Protein AF-A0A5E4Q3N4-F1 (afdb_monomer)

Solvent-accessible surface area (backbone atoms only — not comparable to full-atom values): 15288 Å² total; per-residue (Å²): 138,83,89,82,88,79,88,84,88,83,88,83,86,86,81,82,81,76,98,83,67,79,84,81,7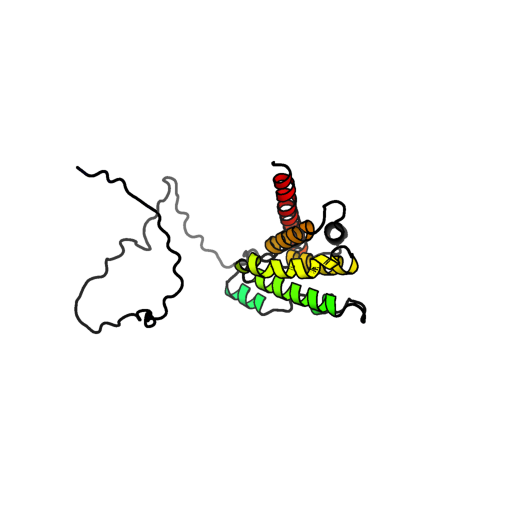5,79,83,71,86,79,84,77,78,84,86,79,94,70,81,71,84,76,74,88,73,56,97,81,56,86,66,90,68,60,99,81,68,73,86,75,75,84,78,80,76,73,94,67,90,76,99,75,75,79,82,77,82,42,73,66,54,55,56,49,54,70,67,50,73,71,81,54,68,59,68,60,70,61,66,73,56,73,94,80,85,43,69,65,59,50,51,53,50,53,51,48,51,53,52,52,52,49,30,39,78,39,59,87,45,41,87,71,57,50,55,64,53,47,61,69,44,56,85,46,33,73,39,62,85,55,22,41,61,54,41,50,53,45,51,54,47,16,24,75,30,76,70,26,19,63,59,35,25,50,47,53,40,54,60,45,64,72,41,57,89,91,69,29,38,42,50,53,43,42,51,52,53,50,52,53,51,49,48,32,48,76,71,57,72,51,77,54,65,65,49,56,50,20,42,56,53,34,52,53,40,34,50,53,51,52,51,59,49,64,56,61,74,71,71,122

Secondary structure (DSSP, 8-state):
------------------TTPPP----------S------------TT------TT---PPP----S-----------HHHHHHHHH-TTSS-HHHHHHTS-TTS-HHHHHHHHHHHHHHHHHHH-GGGHHHHHHHHHHHHHTTTTSHHHHHHHHHHHHHHHHH-TTTHHHHHHHHHHHHTTS-TTT-HHHHHHHHHHHHHHHHHHTT----HHHHHHHHHHHHHHHHHHHHHHHHHT--

pLDDT: mean 72.37, std 21.73, range [33.91, 97.31]

Radius of gyration: 28.56 Å; Cα contacts (8 Å, |Δi|>4): 126; chains: 1; bounding box: 73×66×82 Å

InterPro domains:
  IPR016024 Armadillo-type fold [SSF48371] (125-229)
  IPR051367 mRNA Translation Regulation/Replication-dependent Histone mRNA Translation [PTHR23254] (35-232)

Nearest PDB structures (foldseek):
  7mp5-assembly1_B  TM=4.070E-01  e=5.613E+00  Homo sapiens

Foldseek 3Di:
DDDDDDDDDDDDDDDDDDPPDDDPDDDDDDPDDDDDDDDDPDPPDDPPPPPDDPPPDDDDDDPPDDPDDDPDDDDPDDPVNVVVVLVPPVVDPLVVLLPPPPDDDPPPLSVLLVLVLVLLSVCLVVVVCLVVSLVVSLVSCLVPQLPLVSLQSVLVSLLVCQLQRVSSLLVSLLSLLSNCVSDDVVRGSNVVSNVVVLVVLVCCVVVVVDPDPSSVVSSVVSVVSNCVSNVVVVVVVPPD

Sequence (240 aa):
MNNGDIGGSRGRGRGWQQPENPPKELRRPKITTEESKVEAPKSNLSADAKEWYPANYVPQSPVIYSQDNSQYRLPRFSVQDRLRQAQDQNAYNLGELSNSLDEQENVDLREQIAYLITVMCEITFDPGKFDILCGSIIDLFASNLHDANYSRPLVEAIVNQSIGEANFRYNGARLCSMYDSVATPEESTFRTCLLERCSAEENKIISGVETSEENMRGFAMFLAEIYTQLEDRWTAENSW

Structure (mmCIF, N/CA/C/O backbone):
data_AF-A0A5E4Q3N4-F1
#
_entry.id   AF-A0A5E4Q3N4-F1
#
loop_
_atom_site.group_PDB
_atom_site.id
_atom_site.type_symbol
_atom_site.label_atom_id
_atom_site.label_alt_id
_atom_site.label_comp_id
_atom_site.label_asym_id
_atom_site.label_entity_id
_atom_site.label_seq_id
_atom_site.pdbx_PDB_ins_code
_atom_site.Cartn_x
_atom_site.Cartn_y
_atom_site.Cartn_z
_atom_site.occupancy
_atom_site.B_iso_or_equiv
_atom_site.auth_seq_id
_atom_site.auth_comp_id
_atom_site.auth_asym_id
_atom_site.auth_atom_id
_atom_site.pdbx_PDB_model_num
ATOM 1 N N . MET A 1 1 ? -12.113 -44.001 -58.976 1.00 35.78 1 MET A N 1
ATOM 2 C CA . MET A 1 1 ? -12.006 -44.739 -57.697 1.00 35.78 1 MET A CA 1
ATOM 3 C C . MET A 1 1 ? -11.784 -43.682 -56.630 1.00 35.78 1 MET A C 1
ATOM 5 O O . MET A 1 1 ? -10.764 -43.021 -56.683 1.00 35.78 1 MET A O 1
ATOM 9 N N . ASN A 1 2 ? -12.874 -43.170 -56.073 1.00 33.91 2 ASN A N 1
ATOM 10 C CA . ASN A 1 2 ? -13.535 -43.583 -54.828 1.00 33.91 2 ASN A CA 1
ATOM 11 C C . ASN A 1 2 ? -12.936 -42.883 -53.596 1.00 33.91 2 ASN A C 1
ATOM 13 O O . ASN A 1 2 ? -11.725 -42.839 -53.422 1.00 33.91 2 ASN A O 1
ATOM 17 N N . ASN A 1 3 ? -13.865 -42.329 -52.823 1.00 38.75 3 ASN A N 1
ATOM 18 C CA . ASN A 1 3 ? -13.758 -41.442 -51.675 1.00 38.75 3 ASN A CA 1
ATOM 19 C C . ASN A 1 3 ? -12.968 -41.998 -50.486 1.00 38.75 3 ASN A C 1
ATOM 21 O O . ASN A 1 3 ? -12.888 -43.207 -50.277 1.00 38.75 3 ASN A O 1
ATOM 25 N N . GLY A 1 4 ? -12.541 -41.063 -49.637 1.00 36.78 4 GLY A N 1
ATOM 26 C CA . GLY A 1 4 ? -12.175 -41.287 -48.243 1.00 36.78 4 GLY A CA 1
ATOM 27 C C . GLY A 1 4 ? -12.195 -39.969 -47.467 1.00 36.78 4 GLY A C 1
ATOM 28 O O . GLY A 1 4 ? -11.146 -39.383 -47.229 1.00 36.78 4 GLY A O 1
ATOM 29 N N . ASP A 1 5 ? -13.399 -39.496 -47.135 1.00 43.78 5 ASP A N 1
ATOM 30 C CA . ASP A 1 5 ? -13.671 -38.480 -46.109 1.00 43.78 5 ASP A CA 1
ATOM 31 C C . ASP A 1 5 ? -13.074 -38.886 -44.753 1.00 43.78 5 ASP A C 1
ATOM 33 O O . ASP A 1 5 ? -13.156 -40.058 -44.397 1.00 43.78 5 ASP A O 1
ATOM 37 N N . ILE A 1 6 ? -12.591 -37.910 -43.972 1.00 44.31 6 ILE A N 1
ATOM 38 C CA . ILE A 1 6 ? -12.816 -37.786 -42.517 1.00 44.31 6 ILE A CA 1
ATOM 39 C C . ILE A 1 6 ? -12.586 -36.311 -42.124 1.00 44.31 6 ILE A C 1
ATOM 41 O O . ILE A 1 6 ? -11.515 -35.747 -42.350 1.00 44.31 6 ILE A O 1
ATOM 45 N N . GLY A 1 7 ? -13.633 -35.696 -41.554 1.00 36.59 7 GLY A N 1
ATOM 46 C CA . GLY A 1 7 ? -13.638 -34.365 -40.927 1.00 36.59 7 GLY A CA 1
ATOM 47 C C . GLY A 1 7 ? -12.649 -34.261 -39.756 1.00 36.59 7 GLY A C 1
ATOM 48 O O . GLY A 1 7 ? -12.116 -35.253 -39.284 1.00 36.59 7 GLY A O 1
ATOM 49 N N . GLY A 1 8 ? -12.332 -33.106 -39.186 1.00 35.88 8 GLY A N 1
ATOM 50 C CA . GLY A 1 8 ? -13.022 -31.827 -39.100 1.00 35.88 8 GLY A CA 1
ATOM 51 C C . GLY A 1 8 ? -12.476 -31.095 -37.860 1.00 35.88 8 GLY A C 1
ATOM 52 O O . GLY A 1 8 ? -11.889 -31.719 -36.978 1.00 35.88 8 GLY A O 1
ATOM 53 N N . SER A 1 9 ? -12.719 -29.783 -37.790 1.00 39.06 9 SER A N 1
ATOM 54 C CA . SER A 1 9 ? -12.552 -28.900 -36.614 1.00 39.06 9 SER A CA 1
ATOM 55 C C . SER A 1 9 ? -11.206 -28.176 -36.448 1.00 39.06 9 SER A C 1
ATOM 57 O O . SER A 1 9 ? -10.413 -28.455 -35.554 1.00 39.06 9 SER A O 1
ATOM 59 N N . ARG A 1 10 ? -11.009 -27.108 -37.233 1.00 40.31 10 ARG A N 1
ATOM 60 C CA . ARG A 1 10 ? -10.203 -25.942 -36.820 1.00 40.31 10 ARG A CA 1
ATOM 61 C C . ARG A 1 10 ? -11.092 -24.700 -36.810 1.00 40.31 10 ARG A C 1
ATOM 63 O O . ARG A 1 10 ? -11.174 -23.974 -37.795 1.00 40.31 10 ARG A O 1
ATOM 70 N N . GLY A 1 11 ? -11.767 -24.466 -35.687 1.00 39.97 11 GLY A N 1
ATOM 71 C CA . GLY A 1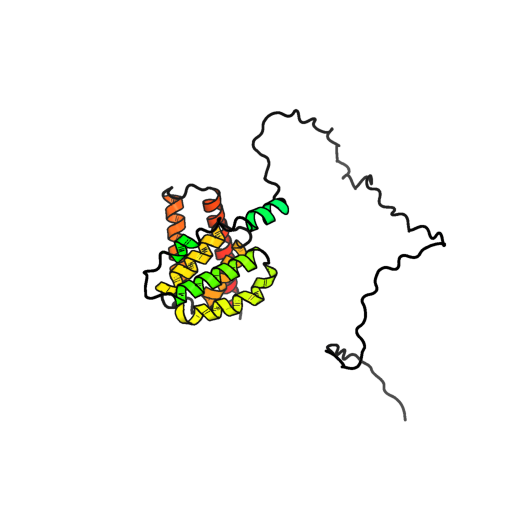 11 ? -12.467 -23.211 -35.422 1.00 39.97 11 GLY A CA 1
ATOM 72 C C . GLY A 1 11 ? -11.465 -22.096 -35.126 1.00 39.97 11 GLY A C 1
ATOM 73 O O . GLY A 1 11 ? -11.040 -21.930 -33.988 1.00 39.97 11 GLY A O 1
ATOM 74 N N . ARG A 1 12 ? -11.072 -21.333 -36.151 1.00 43.19 12 ARG A N 1
ATOM 75 C CA . ARG A 1 12 ? -10.455 -20.010 -35.985 1.00 43.19 12 ARG A CA 1
ATOM 76 C C . ARG A 1 12 ? -11.568 -18.968 -35.999 1.00 43.19 12 ARG A C 1
ATOM 78 O O . ARG A 1 12 ? -12.225 -18.790 -37.016 1.00 43.19 12 ARG A O 1
ATOM 85 N N . GLY A 1 13 ? -11.753 -18.278 -34.879 1.00 39.91 13 GLY A N 1
ATOM 86 C CA . GLY A 1 13 ? -12.744 -17.215 -34.732 1.00 39.91 13 GLY A CA 1
ATOM 87 C C . GLY A 1 13 ? -12.210 -16.037 -33.924 1.00 39.91 13 GLY A C 1
ATOM 88 O O . GLY A 1 13 ? -12.726 -15.741 -32.856 1.00 39.91 13 GLY A O 1
ATOM 89 N N . ARG A 1 14 ? -11.172 -15.359 -34.426 1.00 45.28 14 ARG A N 1
ATOM 90 C CA . ARG A 1 14 ? -10.907 -13.945 -34.115 1.00 45.28 14 ARG A CA 1
ATOM 91 C C . ARG A 1 14 ? -10.777 -13.208 -35.443 1.00 45.28 14 ARG A C 1
ATOM 93 O O . ARG A 1 14 ? -9.736 -13.271 -36.084 1.00 45.28 14 ARG A O 1
ATOM 100 N N . GLY A 1 15 ? -11.864 -12.572 -35.866 1.00 41.81 15 GLY A N 1
ATOM 101 C CA . GLY A 1 15 ? -11.889 -11.629 -36.976 1.00 41.81 15 GLY A CA 1
ATOM 102 C C . GLY A 1 15 ? -12.245 -10.258 -36.425 1.00 41.81 15 GLY A C 1
ATOM 103 O O . GLY A 1 15 ? -13.405 -10.002 -36.116 1.00 41.81 15 GLY A O 1
ATOM 104 N N . TRP A 1 16 ? -11.234 -9.409 -36.263 1.00 39.84 16 TRP A N 1
ATOM 105 C CA . TRP A 1 16 ? -11.420 -7.972 -36.141 1.00 39.84 16 TRP A CA 1
ATOM 106 C C . TRP A 1 16 ? -11.739 -7.413 -37.535 1.00 39.84 16 TRP A C 1
ATOM 108 O O . TRP A 1 16 ? -11.030 -7.706 -38.489 1.00 39.84 16 TRP A O 1
ATOM 118 N N . GLN A 1 17 ? -12.838 -6.659 -37.607 1.00 45.03 17 GLN A N 1
ATOM 119 C CA . GLN A 1 17 ? -13.152 -5.579 -38.553 1.00 45.03 17 GLN A CA 1
ATOM 120 C C . GLN A 1 17 ? -12.887 -5.821 -40.059 1.00 45.03 17 GLN A C 1
ATOM 122 O O . GLN A 1 17 ? -11.776 -5.667 -40.554 1.00 45.03 17 GLN A O 1
ATOM 127 N N . GLN A 1 18 ? -13.964 -6.081 -40.814 1.00 43.84 18 GLN A N 1
ATOM 128 C CA . GLN A 1 18 ? -14.028 -5.780 -42.253 1.00 43.84 18 GLN A CA 1
ATOM 129 C C . GLN A 1 18 ? -14.631 -4.373 -42.465 1.00 43.84 18 GLN A C 1
ATOM 131 O O . GLN A 1 18 ? -15.569 -4.035 -41.738 1.00 43.84 18 GLN A O 1
ATOM 136 N N . PRO A 1 19 ? -14.169 -3.570 -43.449 1.00 47.88 19 PRO A N 1
ATOM 137 C CA . PRO A 1 19 ? -14.510 -2.145 -43.559 1.00 47.88 19 PRO A CA 1
ATOM 138 C C . PRO A 1 19 ? -15.847 -1.834 -44.255 1.00 47.88 19 PRO A C 1
ATOM 140 O O . PRO A 1 19 ? -16.162 -0.664 -44.433 1.00 47.88 19 PRO A O 1
ATOM 143 N N . GLU A 1 20 ? -16.641 -2.833 -44.655 1.00 45.94 20 GLU A N 1
ATOM 144 C CA . GLU A 1 20 ? -17.832 -2.615 -45.504 1.00 45.94 20 GLU A CA 1
ATOM 145 C C . GLU A 1 20 ? -19.172 -3.055 -44.891 1.00 45.94 20 GLU A C 1
ATOM 147 O O . GLU A 1 20 ? -20.150 -3.262 -45.605 1.00 45.94 20 GLU A O 1
ATOM 152 N N . ASN A 1 21 ? -19.274 -3.164 -43.564 1.00 49.34 21 ASN A N 1
ATOM 153 C CA . ASN A 1 21 ? -20.578 -3.348 -42.918 1.00 49.34 21 ASN A CA 1
ATOM 154 C C . ASN A 1 21 ? -21.072 -2.027 -42.312 1.00 49.34 21 ASN A C 1
ATOM 156 O O . ASN A 1 21 ? -20.370 -1.469 -41.464 1.00 49.34 21 ASN A O 1
ATOM 160 N N . PRO A 1 22 ? -22.274 -1.530 -42.669 1.00 58.41 22 PRO A N 1
ATOM 161 C CA . PRO A 1 22 ? -22.850 -0.389 -41.971 1.00 58.41 22 PRO A CA 1
ATOM 162 C C . PRO A 1 22 ? -23.049 -0.740 -40.485 1.00 58.41 22 PRO A C 1
ATOM 164 O O . PRO A 1 22 ? -23.288 -1.910 -40.153 1.00 58.41 22 PRO A O 1
ATOM 167 N N . PRO A 1 23 ? -22.933 0.242 -39.573 1.00 53.72 23 PRO A N 1
ATOM 168 C CA . PRO A 1 23 ? -22.990 -0.013 -38.141 1.00 53.72 23 PRO A CA 1
ATOM 169 C C . PRO A 1 23 ? -24.316 -0.690 -37.784 1.00 53.72 23 PRO A C 1
ATOM 171 O O . PRO A 1 23 ? -25.396 -0.179 -38.074 1.00 53.72 23 PRO A O 1
ATOM 174 N N . LYS A 1 24 ? -24.238 -1.870 -37.158 1.00 58.94 24 LYS A N 1
ATOM 175 C CA . LYS A 1 24 ? -25.409 -2.554 -36.603 1.00 58.94 24 LYS A CA 1
ATOM 176 C C . LYS A 1 24 ? -25.969 -1.695 -35.471 1.00 58.94 24 LYS A C 1
ATOM 178 O O . LYS A 1 24 ? -25.430 -1.701 -34.367 1.00 58.94 24 LYS A O 1
ATOM 183 N N . GLU A 1 25 ? -27.054 -0.978 -35.738 1.00 63.56 25 GLU A N 1
ATOM 184 C CA . GLU A 1 25 ? -27.822 -0.320 -34.687 1.00 63.56 25 GLU A CA 1
ATOM 185 C C . GLU A 1 25 ? -28.335 -1.366 -33.688 1.00 63.56 25 GLU A C 1
ATOM 187 O O . GLU A 1 25 ? -28.950 -2.375 -34.054 1.00 63.56 25 GLU A O 1
ATOM 192 N N . LEU A 1 26 ? -28.078 -1.124 -32.402 1.00 58.97 26 LEU A N 1
ATOM 193 C CA . LEU A 1 26 ? -28.689 -1.883 -31.319 1.00 58.97 26 LEU A CA 1
ATOM 194 C C . LEU A 1 26 ? -30.201 -1.641 -31.373 1.00 58.97 26 LEU A C 1
ATOM 196 O O . LEU A 1 26 ? -30.663 -0.501 -31.290 1.00 58.97 26 LEU A O 1
ATOM 200 N N . ARG A 1 27 ? -30.980 -2.716 -31.540 1.00 54.97 27 ARG A N 1
ATOM 201 C CA . ARG A 1 27 ? -32.444 -2.638 -31.608 1.00 54.97 27 ARG A CA 1
ATOM 202 C C . ARG A 1 27 ? -32.981 -1.954 -30.353 1.00 54.97 27 ARG A C 1
ATOM 204 O O . ARG A 1 27 ? -32.887 -2.500 -29.257 1.00 54.97 27 ARG A O 1
ATOM 211 N N . ARG A 1 28 ? -33.597 -0.786 -30.534 1.00 59.06 28 ARG A N 1
ATOM 212 C CA . ARG A 1 28 ? -34.421 -0.150 -29.503 1.00 59.06 28 ARG A CA 1
ATOM 213 C C . ARG A 1 28 ? -35.669 -1.009 -29.250 1.00 59.06 28 ARG A C 1
ATOM 215 O O . ARG A 1 28 ? -36.176 -1.619 -30.199 1.00 59.06 28 ARG A O 1
ATOM 222 N N . PRO A 1 29 ? -36.175 -1.075 -28.008 1.00 44.19 29 PRO A N 1
ATOM 223 C CA . PRO A 1 29 ? -37.407 -1.794 -27.715 1.00 44.19 29 PRO A CA 1
ATOM 224 C C . PRO A 1 29 ? -38.560 -1.197 -28.531 1.00 44.19 29 PRO A C 1
ATOM 226 O O . PRO A 1 29 ? -38.806 0.009 -28.501 1.00 44.19 29 PRO A O 1
ATOM 229 N N . LYS A 1 30 ? -39.248 -2.048 -29.298 1.00 43.66 30 LYS A N 1
ATOM 230 C CA . LYS A 1 30 ? -40.470 -1.674 -30.012 1.00 43.66 30 LYS A CA 1
ATOM 231 C C . LYS A 1 30 ? -41.588 -1.499 -28.986 1.00 43.66 30 LYS A C 1
ATOM 233 O O . LYS A 1 30 ? -42.018 -2.482 -28.392 1.00 43.66 30 LYS A O 1
ATOM 238 N N . ILE A 1 31 ? -42.080 -0.274 -28.814 1.00 49.44 31 ILE A N 1
ATOM 239 C CA . ILE A 1 31 ? -43.435 -0.056 -28.299 1.00 49.44 31 ILE A CA 1
ATOM 240 C C . ILE A 1 31 ? -44.375 -0.419 -29.448 1.00 49.44 31 ILE A C 1
ATOM 242 O O . ILE A 1 31 ? -44.485 0.309 -30.432 1.00 49.44 31 ILE A O 1
ATOM 246 N N . THR A 1 32 ? -44.973 -1.603 -29.369 1.00 35.78 32 THR A N 1
ATOM 247 C CA . THR A 1 32 ? -46.094 -1.996 -30.222 1.00 35.78 32 THR A CA 1
ATOM 248 C C . THR A 1 32 ? -47.374 -1.444 -29.616 1.00 35.78 32 THR A C 1
ATOM 250 O O . THR A 1 32 ? -47.847 -1.938 -28.595 1.00 35.78 32 THR A O 1
ATOM 253 N N . THR A 1 33 ? -47.914 -0.412 -30.253 1.00 42.78 33 THR A N 1
ATOM 254 C CA . THR A 1 33 ? -49.319 -0.017 -30.156 1.00 42.78 33 THR A CA 1
ATOM 255 C C . THR A 1 33 ? -50.162 -1.143 -30.763 1.00 42.78 33 THR A C 1
ATOM 257 O O . THR A 1 33 ? -49.912 -1.473 -31.915 1.00 42.78 33 THR A O 1
ATOM 260 N N . GLU A 1 34 ? -51.050 -1.732 -29.946 1.00 43.66 34 GLU A N 1
ATOM 261 C CA . GLU A 1 34 ? -52.271 -2.533 -30.229 1.00 43.66 34 GLU A CA 1
ATOM 262 C C . GLU A 1 34 ? -52.257 -3.512 -31.433 1.00 43.66 34 GLU A C 1
ATOM 264 O O . GLU A 1 34 ? -51.868 -3.181 -32.538 1.00 43.66 34 GLU A O 1
ATOM 269 N N . GLU A 1 35 ? -52.688 -4.771 -31.384 1.00 48.56 35 GLU A N 1
ATOM 270 C CA . GLU A 1 35 ? -53.732 -5.433 -30.611 1.00 48.56 35 GLU A CA 1
ATOM 271 C C . GLU A 1 35 ? -53.514 -6.947 -30.850 1.00 48.56 35 GLU A C 1
ATOM 273 O O . GLU A 1 35 ? -53.733 -7.458 -31.945 1.00 48.56 35 GLU A O 1
ATOM 278 N N . SER A 1 36 ? -53.006 -7.689 -29.866 1.00 42.69 36 SER A N 1
ATOM 279 C CA . SER A 1 36 ? -53.049 -9.161 -29.874 1.00 42.69 36 SER A CA 1
ATOM 280 C C . SER A 1 36 ? -52.721 -9.663 -28.476 1.00 42.69 36 SER A C 1
ATOM 282 O O . SER A 1 36 ? -51.568 -9.685 -28.047 1.00 42.69 36 SER A O 1
ATOM 284 N N . LYS A 1 37 ? -53.778 -10.009 -27.744 1.00 50.56 37 LYS A N 1
ATOM 285 C CA . LYS A 1 37 ? -53.762 -10.552 -26.387 1.00 50.56 37 LYS A CA 1
ATOM 286 C C . LYS A 1 37 ? -53.048 -11.908 -26.376 1.00 50.56 37 LYS A C 1
ATOM 288 O O . LYS A 1 37 ? -53.677 -12.943 -26.562 1.00 50.56 37 LYS A O 1
ATOM 293 N N . VAL A 1 38 ? -51.738 -11.897 -26.155 1.00 46.28 38 VAL A N 1
ATOM 294 C CA . VAL A 1 38 ? -50.969 -13.084 -25.767 1.00 46.28 38 V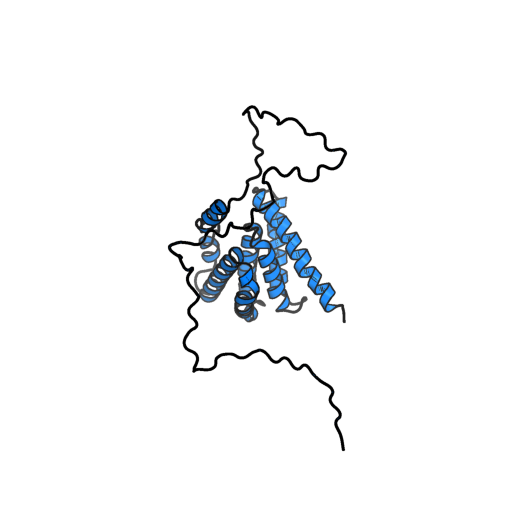AL A CA 1
ATOM 295 C C . VAL A 1 38 ? -50.620 -12.898 -24.297 1.00 46.28 38 VAL A C 1
ATOM 297 O O . VAL A 1 38 ? -49.805 -12.046 -23.948 1.00 46.28 38 VAL A O 1
ATOM 300 N N . GLU A 1 39 ? -51.320 -13.628 -23.425 1.00 54.31 39 GLU A N 1
ATOM 301 C CA . GLU A 1 39 ? -51.035 -13.649 -21.988 1.00 54.31 39 GLU A CA 1
ATOM 302 C C . GLU A 1 39 ? -49.568 -14.036 -21.771 1.00 54.31 39 GLU A C 1
ATOM 304 O O . GLU A 1 39 ? -49.113 -15.084 -22.231 1.00 54.31 39 GLU A O 1
ATOM 309 N N . ALA A 1 40 ? -48.829 -13.181 -21.062 1.00 53.53 40 ALA A N 1
ATOM 310 C CA . ALA A 1 40 ? -47.500 -13.519 -20.579 1.00 53.53 40 ALA A CA 1
ATOM 311 C C . ALA A 1 40 ? -47.582 -14.806 -19.734 1.00 53.53 40 ALA A C 1
ATOM 313 O O . ALA A 1 40 ? -48.544 -14.957 -18.969 1.00 53.53 40 ALA A O 1
ATOM 314 N N . PRO A 1 41 ? -46.611 -15.733 -19.842 1.00 58.81 41 PRO A N 1
ATOM 315 C CA . PRO A 1 41 ? -46.599 -16.922 -19.004 1.00 58.81 41 PRO A CA 1
ATOM 316 C C . PRO A 1 41 ? -46.586 -16.480 -17.539 1.00 58.81 41 PRO A C 1
ATOM 318 O O . PRO A 1 41 ? -45.648 -15.830 -17.076 1.00 58.81 41 PRO A O 1
ATOM 321 N N . LYS A 1 42 ? -47.674 -16.782 -16.824 1.00 60.03 42 LYS A N 1
ATOM 322 C CA . LYS A 1 42 ? -47.813 -16.473 -15.401 1.00 60.03 42 LYS A CA 1
ATOM 323 C C . LYS A 1 42 ? -46.721 -17.242 -14.662 1.00 60.03 42 LYS A C 1
ATOM 325 O O . LYS A 1 42 ? -46.653 -18.466 -14.743 1.00 60.03 42 LYS A O 1
ATOM 330 N N . SER A 1 43 ? -45.845 -16.507 -13.986 1.00 60.03 43 SER A N 1
ATOM 331 C CA . SER A 1 43 ? -44.883 -17.070 -13.044 1.00 60.03 43 SER A CA 1
ATOM 332 C C . SER A 1 43 ? -45.633 -17.932 -12.025 1.00 60.03 43 SER A C 1
ATOM 334 O O . SER A 1 43 ? -46.504 -17.428 -11.322 1.00 60.03 43 SER A O 1
ATOM 336 N N . ASN A 1 44 ? -45.291 -19.220 -11.935 1.00 57.31 44 ASN A N 1
ATOM 337 C CA . ASN A 1 44 ? -45.778 -20.116 -10.876 1.00 57.31 44 ASN A CA 1
ATOM 338 C C . ASN A 1 44 ? -45.002 -19.939 -9.558 1.00 57.31 44 ASN A C 1
ATOM 340 O O . ASN A 1 44 ? -45.217 -20.686 -8.605 1.00 57.31 44 ASN A O 1
ATOM 344 N N . LEU A 1 45 ? -44.080 -18.975 -9.501 1.00 57.69 45 LEU A N 1
ATOM 345 C CA . LEU A 1 45 ? -43.347 -18.633 -8.291 1.00 57.69 45 LEU A CA 1
ATOM 346 C C . LEU A 1 45 ? -44.161 -17.589 -7.526 1.00 57.69 45 LEU A C 1
ATOM 348 O O . LEU A 1 45 ? -44.273 -16.440 -7.956 1.00 57.69 45 LEU A O 1
ATOM 352 N N . SER A 1 46 ? -44.764 -18.020 -6.420 1.00 63.50 46 SER A N 1
ATOM 353 C CA . SER A 1 46 ? -45.406 -17.130 -5.452 1.00 63.50 46 SER A CA 1
ATOM 354 C C . SER A 1 46 ? -44.346 -16.515 -4.540 1.00 63.50 46 SER A C 1
ATOM 356 O O . SER A 1 46 ? -43.442 -17.219 -4.097 1.00 63.50 46 SER A O 1
ATOM 358 N N . ALA A 1 47 ? -44.486 -15.231 -4.207 1.00 55.22 47 ALA A N 1
ATOM 359 C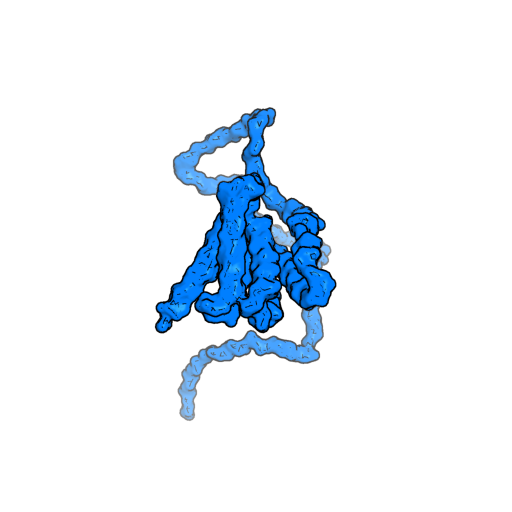 CA . ALA A 1 47 ? -43.699 -14.602 -3.142 1.00 55.22 47 ALA A CA 1
ATOM 360 C C . ALA A 1 47 ? -44.028 -15.184 -1.750 1.00 55.22 47 ALA A C 1
ATOM 362 O O . ALA A 1 47 ? -43.218 -15.085 -0.838 1.00 55.22 47 ALA A O 1
ATOM 363 N N . ASP A 1 48 ? -45.185 -15.842 -1.624 1.00 53.53 48 ASP A N 1
ATOM 364 C CA . ASP A 1 48 ? -45.635 -16.562 -0.429 1.00 53.53 48 ASP A CA 1
ATOM 365 C C . ASP A 1 48 ? -45.432 -18.081 -0.560 1.00 53.53 48 ASP A C 1
ATOM 367 O O . ASP A 1 48 ? -46.137 -18.875 0.074 1.00 53.53 48 ASP A O 1
ATOM 371 N N . ALA A 1 49 ? -44.532 -18.530 -1.443 1.00 61.09 49 ALA A N 1
ATOM 372 C CA . ALA A 1 49 ? -44.214 -19.947 -1.528 1.00 61.09 49 ALA A CA 1
ATOM 373 C C . ALA A 1 49 ? -43.723 -20.423 -0.151 1.00 61.09 49 ALA A C 1
ATOM 375 O O . ALA A 1 49 ? -42.771 -19.877 0.401 1.00 61.09 49 ALA A O 1
ATOM 376 N N . LYS A 1 50 ? -44.381 -21.448 0.409 1.00 55.72 50 LYS A N 1
ATOM 377 C CA . LYS A 1 50 ? -43.883 -22.166 1.589 1.00 55.72 50 LYS A CA 1
ATOM 378 C C . LYS A 1 50 ? -42.602 -22.882 1.186 1.00 55.72 50 LYS A C 1
ATOM 380 O O . LYS A 1 50 ? -42.631 -24.031 0.750 1.00 55.72 50 LYS A O 1
ATOM 385 N N . GLU A 1 51 ? -41.493 -22.164 1.266 1.00 67.81 51 GLU A N 1
ATOM 386 C CA . GLU A 1 51 ? -40.170 -22.736 1.131 1.00 67.81 51 GLU A CA 1
ATOM 387 C C . GLU A 1 51 ? -39.981 -23.841 2.168 1.00 67.81 51 GLU A C 1
ATOM 389 O O . GLU A 1 51 ? -40.587 -23.863 3.240 1.00 67.81 51 GLU A O 1
ATOM 394 N N . TRP A 1 52 ? -39.167 -24.804 1.764 1.00 54.56 52 TRP A N 1
ATOM 395 C CA . TRP A 1 52 ? -38.800 -26.015 2.471 1.00 54.56 52 TRP A CA 1
ATOM 396 C C . TRP A 1 52 ? -38.443 -25.752 3.942 1.00 54.56 52 TRP A C 1
ATOM 398 O O . TRP A 1 52 ? -37.306 -25.435 4.285 1.00 54.56 52 TRP A O 1
ATOM 408 N N . TYR A 1 53 ? -39.410 -25.937 4.836 1.00 57.47 53 TYR A N 1
ATOM 409 C CA . TYR A 1 53 ? -39.123 -26.052 6.255 1.00 57.47 53 TYR A CA 1
ATOM 410 C C . TYR A 1 53 ? -38.607 -27.473 6.515 1.00 57.47 53 TYR A C 1
ATOM 412 O O . TYR A 1 53 ? -39.328 -28.434 6.223 1.00 57.47 53 TYR A O 1
ATOM 420 N N . PRO A 1 54 ? -37.385 -27.660 7.046 1.00 67.31 54 PRO A N 1
ATOM 421 C CA . PRO A 1 54 ? -36.968 -28.974 7.520 1.00 67.31 54 PRO A CA 1
ATOM 422 C C . PRO A 1 54 ? -37.988 -29.482 8.549 1.00 67.31 54 PRO A C 1
ATOM 424 O O . PRO A 1 54 ? -38.554 -28.685 9.295 1.00 67.31 54 PRO A O 1
ATOM 427 N N . ALA A 1 55 ? -38.227 -30.797 8.599 1.00 64.00 55 ALA A N 1
ATOM 428 C CA . ALA A 1 55 ? -39.341 -31.413 9.342 1.00 64.00 55 ALA A CA 1
ATOM 429 C C . ALA A 1 55 ? -39.426 -31.049 10.844 1.00 64.00 55 ALA A C 1
ATOM 431 O O . ALA A 1 55 ? -40.462 -31.259 11.466 1.00 64.00 55 ALA A O 1
ATOM 432 N N . ASN A 1 56 ? -38.366 -30.464 11.408 1.00 70.81 56 ASN A N 1
ATOM 433 C CA . ASN A 1 56 ? -38.277 -30.033 12.801 1.00 70.81 56 ASN A CA 1
ATOM 434 C C . ASN A 1 56 ? -38.336 -28.502 12.983 1.00 70.81 56 ASN A C 1
ATOM 436 O O . ASN A 1 56 ? -37.985 -28.000 14.049 1.00 70.81 56 ASN A O 1
ATOM 440 N N . TYR A 1 57 ? -38.730 -27.738 11.961 1.00 66.88 57 TYR A N 1
ATOM 441 C CA . TYR A 1 57 ? -38.866 -26.289 12.085 1.00 66.88 57 TYR A CA 1
ATOM 442 C C . TYR A 1 57 ? -40.111 -25.933 12.901 1.00 66.88 57 TYR A C 1
ATOM 444 O O . TYR A 1 57 ? -41.246 -26.134 12.468 1.00 66.88 57 TYR A O 1
ATOM 452 N N . VAL A 1 58 ? -39.886 -25.364 14.082 1.00 72.44 58 VAL A N 1
ATOM 453 C CA . VAL A 1 58 ? -40.931 -24.758 14.906 1.00 72.44 58 VAL A CA 1
ATOM 454 C C . VAL A 1 58 ? -40.928 -23.254 14.611 1.00 72.44 58 VAL A C 1
ATOM 456 O O . VAL A 1 58 ? -39.945 -22.591 14.951 1.00 72.44 58 VAL A O 1
ATOM 459 N N . PRO A 1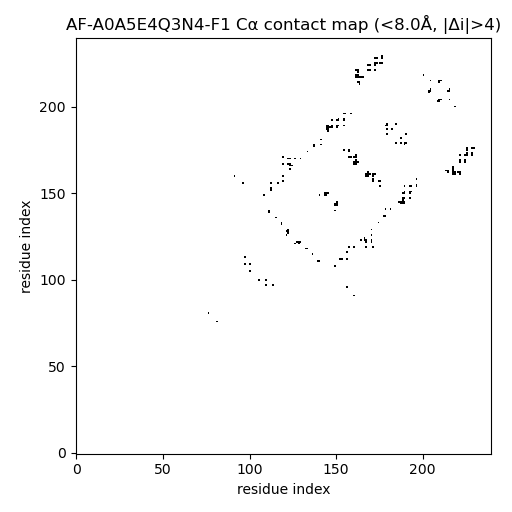 59 ? -41.974 -22.693 13.973 1.00 55.72 59 PRO A N 1
ATOM 460 C CA . PRO A 1 59 ? -42.048 -21.258 13.732 1.00 55.72 59 PRO A CA 1
ATOM 461 C C . PRO A 1 59 ? -42.107 -20.529 15.075 1.00 55.72 59 PRO A C 1
ATOM 463 O O . PRO A 1 59 ? -43.083 -20.642 15.819 1.00 55.72 59 PRO A O 1
ATOM 466 N N . GLN A 1 60 ? -41.048 -19.790 15.399 1.00 57.62 60 GLN A N 1
ATOM 467 C CA . GLN A 1 60 ? -41.076 -18.859 16.519 1.00 57.62 60 GLN A CA 1
ATOM 468 C C . GLN A 1 60 ? -42.007 -17.699 16.153 1.00 57.62 60 GLN A C 1
ATOM 470 O O . GLN A 1 60 ? -41.889 -17.107 15.079 1.00 57.62 60 GLN A O 1
ATOM 475 N N . SER A 1 61 ? -42.960 -17.388 17.033 1.00 54.00 61 SER A N 1
ATOM 476 C CA . SER A 1 61 ? -43.806 -16.199 16.916 1.00 54.00 61 SER A CA 1
ATOM 477 C C . SER A 1 61 ? -42.937 -14.943 16.777 1.00 54.00 61 SER A C 1
ATOM 479 O O . SER A 1 61 ? -41.909 -14.865 17.456 1.00 54.00 61 SER A O 1
ATOM 481 N N . PRO A 1 62 ? -43.330 -13.952 15.954 1.00 45.03 62 PRO A N 1
ATOM 482 C CA . PRO A 1 62 ? -42.556 -12.730 15.799 1.00 45.03 62 PRO A CA 1
ATOM 483 C C . PRO A 1 62 ? -42.384 -12.059 17.162 1.00 45.03 62 PRO A C 1
ATOM 485 O O . PRO A 1 62 ? -43.356 -11.734 17.845 1.00 45.03 62 PRO A O 1
ATOM 488 N N . VAL A 1 63 ? -41.127 -11.882 17.563 1.00 43.88 63 VAL A N 1
ATOM 489 C CA . VAL A 1 63 ? -40.764 -11.126 18.757 1.00 43.88 63 VAL A CA 1
ATOM 490 C C . VAL A 1 63 ? -41.183 -9.681 18.507 1.00 43.88 63 VAL A C 1
ATOM 492 O O . VAL A 1 63 ? -40.652 -9.012 17.620 1.00 43.88 63 VAL A O 1
ATOM 495 N N . ILE A 1 64 ? -42.169 -9.205 19.267 1.00 42.53 64 ILE A N 1
ATOM 496 C CA . ILE A 1 64 ? -42.484 -7.781 19.341 1.00 42.53 64 ILE A CA 1
ATOM 497 C C . ILE A 1 64 ? -41.304 -7.141 20.066 1.00 42.53 64 ILE A C 1
ATOM 499 O O . ILE A 1 64 ? -41.200 -7.215 21.288 1.00 42.53 64 ILE A O 1
ATOM 503 N N . TYR A 1 65 ? -40.380 -6.555 19.308 1.00 38.81 65 TYR A N 1
ATOM 504 C CA . TYR A 1 65 ? -39.339 -5.719 19.883 1.00 38.81 65 TYR A CA 1
ATOM 505 C C . TYR A 1 65 ? -39.996 -4.430 20.369 1.00 38.81 65 TYR A C 1
ATOM 507 O O . TYR A 1 65 ? -40.288 -3.524 19.588 1.00 38.81 65 TYR A O 1
ATOM 515 N N . SER A 1 66 ? -40.244 -4.355 21.672 1.00 45.75 66 SER A N 1
ATOM 516 C CA . SER A 1 66 ? -40.345 -3.079 22.366 1.00 45.75 66 SER A CA 1
ATOM 517 C C . SER A 1 66 ? -39.095 -2.262 22.035 1.00 45.75 66 SER A C 1
ATOM 519 O O . SER A 1 66 ? -37.976 -2.738 22.226 1.00 45.75 66 SER A O 1
ATOM 521 N N . GLN A 1 67 ? -39.298 -1.061 21.486 1.00 42.88 67 GLN A N 1
ATOM 522 C CA . GLN A 1 67 ? -38.264 -0.045 21.313 1.00 42.88 67 GLN A CA 1
ATOM 523 C C . GLN A 1 67 ? -37.716 0.324 22.689 1.00 42.88 67 GLN A C 1
ATOM 525 O O . GLN A 1 67 ? -38.210 1.250 23.321 1.00 42.88 67 GLN A O 1
ATOM 530 N N . ASP A 1 68 ? -36.707 -0.396 23.160 1.00 42.09 68 ASP A N 1
ATOM 531 C CA . ASP A 1 68 ? -35.829 0.148 24.177 1.00 42.09 68 ASP A CA 1
ATOM 532 C C . ASP A 1 68 ? -34.406 -0.401 24.033 1.00 42.09 68 ASP A C 1
ATOM 534 O O . ASP A 1 68 ? -34.185 -1.596 23.847 1.00 42.09 68 ASP A O 1
ATOM 538 N N . ASN A 1 69 ? 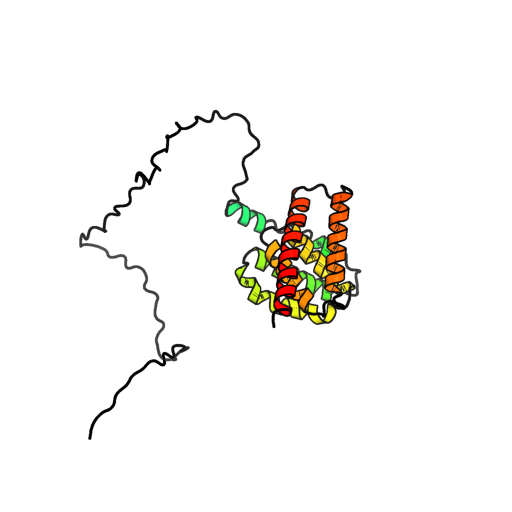-33.475 0.549 24.047 1.00 49.41 69 ASN A N 1
ATOM 539 C CA . ASN A 1 69 ? -32.033 0.458 24.241 1.00 49.41 69 ASN A CA 1
ATOM 540 C C . ASN A 1 69 ? -31.286 -0.824 23.818 1.00 49.41 69 ASN A C 1
ATOM 542 O O . ASN A 1 69 ? -31.240 -1.816 24.541 1.00 49.41 69 ASN A O 1
ATOM 546 N N . SER A 1 70 ? -30.522 -0.748 22.720 1.00 36.41 70 SER A N 1
ATOM 547 C CA . SER A 1 70 ? -29.248 -1.486 22.613 1.00 36.41 70 SER A CA 1
ATOM 548 C C . SER A 1 70 ? -28.341 -0.963 21.490 1.00 36.41 70 SER A C 1
ATOM 550 O O . SER A 1 70 ? -28.688 -0.939 20.311 1.00 36.41 70 SER A O 1
ATOM 552 N N . GLN A 1 71 ? -27.130 -0.579 21.897 1.00 45.03 71 GLN A N 1
ATOM 553 C CA . GLN A 1 71 ? -26.005 -0.030 21.128 1.00 45.03 71 GLN A CA 1
ATOM 554 C C . GLN A 1 71 ? -25.271 -1.064 20.242 1.00 45.03 71 GLN A C 1
ATOM 556 O O . GLN A 1 71 ? -24.079 -0.934 20.000 1.00 45.03 71 GLN A O 1
ATOM 561 N N . TYR A 1 72 ? -25.954 -2.088 19.723 1.00 40.34 72 TYR A N 1
ATOM 562 C CA . TYR A 1 72 ? -25.320 -3.161 18.938 1.00 40.34 72 TYR A CA 1
ATOM 563 C C . TYR A 1 72 ? -26.030 -3.413 17.604 1.00 40.34 72 TYR A C 1
ATOM 565 O O . TYR A 1 72 ? -26.359 -4.544 17.248 1.00 40.34 72 TYR A O 1
ATOM 573 N N . ARG A 1 73 ? -26.264 -2.356 16.816 1.00 41.22 73 ARG A N 1
ATOM 574 C CA . ARG A 1 73 ? -26.492 -2.543 15.377 1.00 41.22 73 ARG A CA 1
ATOM 575 C C . ARG A 1 73 ? -25.138 -2.621 14.681 1.00 41.22 73 ARG A C 1
ATOM 577 O O . ARG A 1 73 ? -24.457 -1.610 14.562 1.00 41.22 73 ARG A O 1
ATOM 584 N N . LEU A 1 74 ? -24.789 -3.804 14.174 1.00 40.34 74 LEU A N 1
ATOM 585 C CA . LEU A 1 74 ? -23.742 -3.937 13.159 1.00 40.34 74 LEU A CA 1
ATOM 586 C C . LEU A 1 74 ? -24.079 -2.987 11.992 1.00 40.34 74 LEU A C 1
ATOM 588 O O . LEU A 1 74 ? -25.201 -3.073 11.470 1.00 40.34 74 LEU A O 1
ATOM 592 N N . PRO A 1 75 ? -23.171 -2.075 11.592 1.00 55.31 75 PRO A N 1
ATOM 593 C CA . PRO A 1 75 ? -23.439 -1.145 10.507 1.00 55.31 75 PRO A CA 1
ATOM 594 C C . PRO A 1 75 ? -23.677 -1.943 9.229 1.00 55.31 75 PRO A C 1
ATOM 596 O O . PRO A 1 75 ? -22.800 -2.655 8.740 1.00 55.31 75 PRO A O 1
ATOM 599 N N . ARG A 1 76 ? -24.885 -1.851 8.672 1.00 49.66 76 ARG A N 1
ATOM 600 C CA . ARG A 1 76 ? -25.097 -2.283 7.294 1.00 49.66 76 ARG A CA 1
ATOM 601 C C . ARG A 1 76 ? -24.483 -1.207 6.416 1.00 49.66 76 ARG A C 1
ATOM 603 O O . ARG A 1 76 ? -25.076 -0.145 6.273 1.00 49.66 76 ARG A O 1
ATOM 610 N N . PHE A 1 77 ? -23.310 -1.488 5.859 1.00 51.41 77 PHE A N 1
ATOM 611 C CA . PHE A 1 77 ? -22.670 -0.619 4.879 1.00 51.41 77 PHE A CA 1
ATOM 612 C C . PHE A 1 77 ? -23.589 -0.488 3.665 1.00 51.41 77 PHE A C 1
ATOM 614 O O . PHE A 1 77 ? -23.718 -1.407 2.851 1.00 51.41 77 PHE A O 1
ATOM 621 N N . SER A 1 78 ? -24.292 0.640 3.578 1.00 77.44 78 SER A N 1
ATOM 622 C CA . SER A 1 78 ? -25.101 0.941 2.410 1.00 77.44 78 SER A CA 1
ATOM 623 C C . SER A 1 78 ? -24.176 1.316 1.250 1.00 77.44 78 SER A C 1
ATOM 625 O O . SER A 1 78 ? -23.080 1.848 1.433 1.00 77.44 78 SER A O 1
ATOM 627 N N . VAL A 1 79 ? -24.608 1.042 0.019 1.00 57.34 79 VAL A N 1
ATOM 628 C CA . VAL A 1 79 ? -23.908 1.530 -1.184 1.00 57.34 79 VAL A CA 1
ATOM 629 C C . VAL A 1 79 ? -23.770 3.060 -1.137 1.00 57.34 79 VAL A C 1
ATOM 631 O O . VAL A 1 79 ? -22.765 3.597 -1.591 1.00 57.34 79 VAL A O 1
ATOM 634 N N . GLN A 1 80 ? -24.735 3.750 -0.520 1.00 64.25 80 GLN A N 1
ATOM 635 C CA . GLN A 1 80 ? -24.687 5.192 -0.292 1.00 64.25 80 GLN A CA 1
ATOM 636 C C . GLN A 1 80 ? -23.609 5.617 0.715 1.00 64.25 80 GLN A C 1
ATOM 638 O O . GLN A 1 80 ? -22.967 6.634 0.478 1.00 64.25 80 GLN A O 1
ATOM 643 N N . ASP A 1 81 ? -23.353 4.856 1.784 1.00 64.38 81 ASP A N 1
ATOM 644 C CA . ASP A 1 81 ? -22.261 5.168 2.720 1.00 64.38 81 ASP A CA 1
ATOM 645 C C . ASP A 1 81 ? -20.893 5.006 2.055 1.00 64.38 81 ASP A C 1
ATOM 647 O O . ASP A 1 81 ? -20.026 5.852 2.250 1.00 64.38 81 ASP A O 1
ATOM 651 N N . ARG A 1 82 ? -20.728 3.994 1.192 1.00 60.59 82 ARG A N 1
ATOM 652 C CA . ARG A 1 82 ? -19.500 3.823 0.395 1.00 60.59 82 ARG A CA 1
ATOM 653 C C . ARG A 1 82 ? -19.266 4.984 -0.572 1.00 60.59 82 ARG A C 1
ATOM 655 O O . ARG A 1 82 ? -18.153 5.485 -0.667 1.00 60.59 82 ARG A O 1
ATOM 662 N N . LEU A 1 83 ? -20.313 5.446 -1.259 1.00 62.88 83 LEU A N 1
ATOM 663 C CA . LEU A 1 83 ? -20.232 6.628 -2.127 1.00 62.88 83 LEU A CA 1
ATOM 664 C C . LEU A 1 83 ? -19.940 7.914 -1.340 1.00 62.88 83 LEU A C 1
ATOM 666 O O . LEU A 1 83 ? -19.245 8.785 -1.852 1.00 62.88 83 LEU A O 1
ATOM 670 N N . ARG A 1 84 ? -20.449 8.037 -0.107 1.00 67.25 84 ARG A N 1
ATOM 671 C CA . ARG A 1 84 ? -20.198 9.203 0.751 1.00 67.25 84 ARG A CA 1
ATOM 672 C C . ARG A 1 84 ? -18.764 9.216 1.288 1.00 67.25 84 ARG A C 1
ATOM 674 O O . ARG A 1 84 ? -18.122 10.253 1.218 1.00 67.25 84 ARG A O 1
ATOM 681 N N . GLN A 1 85 ? -18.240 8.072 1.729 1.00 61.94 85 GLN A N 1
ATOM 682 C CA . GLN A 1 85 ? -16.827 7.931 2.110 1.00 61.94 85 GLN A CA 1
ATOM 683 C C . GLN A 1 85 ? -15.883 8.209 0.931 1.00 61.94 85 GLN A C 1
ATOM 685 O O . GLN A 1 85 ? -14.865 8.860 1.112 1.00 61.94 85 GLN A O 1
ATOM 690 N N . ALA A 1 86 ? -16.257 7.821 -0.295 1.00 57.53 86 ALA A N 1
ATOM 691 C CA . ALA A 1 86 ? -15.495 8.161 -1.501 1.00 57.53 86 ALA A CA 1
ATOM 692 C C . ALA A 1 86 ? -15.421 9.674 -1.788 1.00 57.53 86 ALA A C 1
ATOM 694 O O . ALA A 1 86 ? -14.497 10.134 -2.457 1.00 57.53 86 ALA A O 1
ATOM 695 N N . GLN A 1 87 ? -16.410 10.446 -1.323 1.00 55.34 87 GLN A N 1
ATOM 696 C CA . GLN A 1 87 ? -16.429 11.906 -1.451 1.00 55.34 87 GLN A CA 1
ATOM 697 C C . GLN A 1 87 ? -15.632 12.601 -0.340 1.00 55.34 87 GLN A C 1
ATOM 699 O O . GLN A 1 87 ? -15.087 13.677 -0.583 1.00 55.34 87 GLN A O 1
ATOM 704 N N . ASP A 1 88 ? -15.503 11.977 0.834 1.00 55.53 88 ASP A N 1
ATOM 705 C CA . ASP A 1 88 ? -14.599 12.404 1.906 1.00 55.53 88 ASP A CA 1
ATOM 706 C C . ASP A 1 88 ? -13.148 12.012 1.567 1.00 55.53 88 ASP A C 1
ATOM 708 O O . ASP A 1 88 ? -12.509 11.198 2.227 1.00 55.53 88 ASP A O 1
ATOM 712 N N . GLN A 1 89 ? -12.578 12.655 0.544 1.00 50.53 89 GLN A N 1
ATOM 713 C CA . GLN A 1 89 ? -11.162 12.531 0.155 1.00 50.53 89 GLN A CA 1
ATOM 714 C C . GLN A 1 89 ? -10.159 12.954 1.258 1.00 50.53 89 GLN A C 1
ATOM 716 O O . GLN A 1 89 ? -8.953 12.931 1.032 1.00 50.53 89 GLN A O 1
ATOM 721 N N . ASN A 1 90 ? -10.639 13.332 2.446 1.00 44.09 90 ASN A N 1
ATOM 722 C CA . ASN A 1 90 ? -9.845 13.763 3.599 1.00 44.09 90 ASN A CA 1
ATOM 723 C C . ASN A 1 90 ? -9.545 12.648 4.619 1.00 44.09 90 ASN A C 1
ATOM 725 O O . ASN A 1 90 ? -8.916 12.931 5.634 1.00 44.09 90 ASN A O 1
ATOM 729 N N . ALA A 1 91 ? -9.964 11.397 4.389 1.00 48.97 91 ALA A N 1
ATOM 730 C CA . ALA A 1 91 ? -9.550 10.279 5.251 1.00 48.97 91 ALA A CA 1
ATOM 731 C C . ALA A 1 91 ? -8.046 9.965 5.124 1.00 48.97 91 ALA A C 1
ATOM 733 O O . ALA A 1 91 ? -7.430 9.432 6.046 1.00 48.97 91 ALA A O 1
ATOM 734 N N . TYR A 1 92 ? -7.440 10.341 3.997 1.00 49.53 92 TYR A N 1
ATOM 735 C CA . TYR A 1 92 ? -6.010 10.215 3.775 1.00 49.53 92 TYR A CA 1
ATOM 736 C C . TYR A 1 92 ? -5.336 11.508 4.198 1.00 49.53 92 TYR A C 1
ATOM 738 O O . TYR A 1 92 ? -5.604 12.571 3.638 1.00 49.53 92 TYR A O 1
ATOM 746 N N . ASN A 1 93 ? -4.415 11.418 5.153 1.00 51.19 93 ASN A N 1
ATOM 747 C CA . ASN A 1 93 ? -3.545 12.519 5.555 1.00 51.19 93 ASN A CA 1
ATOM 748 C C . ASN A 1 93 ? -2.460 12.770 4.478 1.00 51.19 93 ASN A C 1
ATOM 750 O O . ASN A 1 93 ? -1.254 12.706 4.706 1.00 51.19 93 ASN A O 1
ATOM 754 N N . LEU A 1 94 ? -2.927 12.967 3.243 1.00 51.03 94 LEU A N 1
ATOM 755 C CA . LEU A 1 94 ? -2.173 13.000 1.995 1.00 51.03 94 LEU A CA 1
ATOM 756 C C . LEU A 1 94 ? -1.265 14.228 1.917 1.00 51.03 94 LEU A C 1
ATOM 758 O O . LEU A 1 94 ? -0.164 14.162 1.375 1.00 51.03 94 LEU A O 1
ATOM 762 N N . GLY A 1 95 ? -1.715 15.344 2.495 1.00 52.22 95 GLY A N 1
ATOM 763 C CA . GLY A 1 95 ? -0.919 16.562 2.605 1.00 52.22 95 GLY A CA 1
ATOM 764 C C . GLY A 1 95 ? 0.277 16.397 3.541 1.00 52.22 95 GLY A C 1
ATOM 765 O O . GLY A 1 95 ? 1.355 16.893 3.235 1.00 52.22 95 GLY A O 1
ATOM 766 N N . GLU A 1 96 ? 0.121 15.665 4.644 1.00 53.12 96 GLU A N 1
ATOM 767 C CA . GLU A 1 96 ? 1.173 15.504 5.652 1.00 53.12 96 GLU A CA 1
ATOM 768 C C . GLU A 1 96 ? 2.294 14.571 5.168 1.00 53.12 96 GLU A C 1
ATOM 770 O O . GLU A 1 96 ? 3.463 14.932 5.282 1.00 53.12 96 GLU A O 1
ATOM 775 N N . LEU A 1 97 ? 1.957 13.456 4.502 1.00 55.25 97 LEU A N 1
ATOM 776 C CA . LEU A 1 97 ? 2.953 12.544 3.911 1.00 55.25 97 LEU A CA 1
ATOM 777 C C . LEU A 1 97 ? 3.747 13.204 2.773 1.00 55.25 97 LEU A C 1
ATOM 779 O O . LEU A 1 97 ? 4.925 12.932 2.571 1.00 55.25 97 LEU A O 1
ATOM 783 N N . SER A 1 98 ? 3.102 14.099 2.022 1.00 53.09 98 SER A N 1
ATOM 784 C CA . SER A 1 98 ? 3.760 14.833 0.943 1.00 53.09 98 SER A CA 1
ATOM 785 C C . SER A 1 98 ? 4.727 15.897 1.483 1.00 53.09 98 SER A C 1
ATOM 787 O O . SER A 1 98 ? 5.780 16.142 0.894 1.00 53.09 98 SER A O 1
ATOM 789 N N . ASN A 1 99 ? 4.382 16.538 2.604 1.00 51.62 99 ASN A N 1
ATOM 790 C CA . ASN A 1 99 ? 5.104 17.687 3.158 1.00 51.62 99 ASN A CA 1
ATOM 791 C C . ASN A 1 99 ? 6.291 17.323 4.067 1.00 51.62 99 ASN A C 1
ATOM 793 O O . ASN A 1 99 ? 7.035 18.224 4.435 1.00 51.62 99 ASN A O 1
ATOM 797 N N . SER A 1 100 ? 6.502 16.048 4.414 1.00 52.69 100 SER A N 1
ATOM 798 C CA . SER A 1 100 ? 7.626 15.619 5.266 1.00 52.69 100 SER A CA 1
ATOM 799 C C . SER A 1 100 ? 8.916 15.272 4.504 1.00 52.69 100 SER A C 1
ATOM 801 O O . SER A 1 100 ? 9.838 14.717 5.098 1.00 52.69 100 SER A O 1
ATOM 803 N N . LEU A 1 101 ? 8.983 15.544 3.197 1.00 54.31 101 LEU A N 1
ATOM 804 C CA . LEU A 1 101 ? 10.178 15.347 2.369 1.00 54.31 101 LEU A CA 1
ATOM 805 C C . LEU A 1 101 ? 10.956 16.673 2.293 1.00 54.31 101 LEU A C 1
ATOM 807 O O . LEU A 1 101 ? 10.410 17.661 1.804 1.00 54.31 101 LEU A O 1
ATOM 811 N N . ASP A 1 102 ? 12.202 16.699 2.783 1.00 52.53 102 ASP A N 1
ATOM 812 C CA . ASP A 1 102 ? 13.061 17.896 2.818 1.00 52.53 102 ASP A CA 1
ATOM 813 C C . ASP A 1 102 ? 13.152 18.605 1.444 1.00 52.53 102 ASP A C 1
ATOM 815 O O . ASP A 1 102 ? 13.341 17.989 0.391 1.00 52.53 102 ASP A O 1
ATOM 819 N N . GLU A 1 103 ? 13.002 19.933 1.470 1.00 55.81 103 GLU A N 1
ATOM 820 C CA . GLU A 1 103 ? 12.362 20.769 0.436 1.00 55.81 103 GLU A CA 1
ATOM 821 C C . GLU A 1 103 ? 13.081 20.958 -0.923 1.00 55.81 103 GLU A C 1
ATOM 823 O O . GLU A 1 103 ? 12.621 21.767 -1.729 1.00 55.81 103 GLU A O 1
ATOM 828 N N . GLN A 1 104 ? 14.144 20.221 -1.272 1.00 50.22 104 GLN A N 1
ATOM 829 C CA . GLN A 1 104 ? 14.832 20.469 -2.558 1.00 50.22 104 GLN A CA 1
ATOM 830 C C . GLN A 1 104 ? 15.228 19.253 -3.404 1.00 50.22 104 GLN A C 1
ATOM 832 O O . GLN A 1 104 ? 15.385 19.421 -4.613 1.00 50.22 104 GLN A O 1
ATOM 837 N N . GLU A 1 105 ? 15.353 18.048 -2.844 1.00 51.91 105 GLU A N 1
ATOM 838 C CA . GLU A 1 105 ? 15.934 16.910 -3.585 1.00 51.91 105 GLU A CA 1
ATOM 839 C C . GLU A 1 105 ? 14.936 15.859 -4.073 1.00 51.91 105 GLU A C 1
ATOM 841 O O . GLU A 1 105 ? 15.352 14.912 -4.733 1.00 51.91 105 GLU A O 1
ATOM 846 N N . ASN A 1 106 ? 13.626 16.012 -3.838 1.00 67.75 106 ASN A N 1
ATOM 847 C CA . ASN A 1 106 ? 12.707 14.940 -4.229 1.00 67.75 106 ASN A CA 1
ATOM 848 C C . ASN A 1 106 ? 11.330 15.354 -4.751 1.00 67.75 106 ASN A C 1
ATOM 850 O O . ASN A 1 106 ? 10.310 14.752 -4.419 1.00 67.75 106 ASN A O 1
ATOM 854 N N . VAL A 1 107 ? 11.298 16.368 -5.623 1.00 75.25 107 VAL A N 1
ATOM 855 C CA . VAL A 1 107 ? 10.099 16.670 -6.428 1.00 75.25 107 VAL A CA 1
ATOM 856 C C . VAL A 1 107 ? 9.665 15.432 -7.225 1.00 75.25 107 VAL A C 1
ATOM 858 O O . VAL A 1 107 ? 8.481 15.117 -7.249 1.00 75.25 107 VAL A O 1
ATOM 861 N N . ASP A 1 108 ? 10.624 14.688 -7.783 1.00 83.50 108 ASP A N 1
ATOM 862 C CA . ASP A 1 108 ? 10.363 13.466 -8.550 1.00 83.50 108 ASP A CA 1
ATOM 863 C C . ASP A 1 108 ? 9.743 12.356 -7.678 1.00 83.50 108 ASP A C 1
ATOM 865 O O . ASP A 1 108 ? 8.657 11.877 -7.995 1.00 83.50 108 ASP A O 1
ATOM 869 N N . LEU A 1 109 ? 10.311 12.015 -6.510 1.00 86.94 109 LEU A N 1
ATOM 870 C CA . LEU A 1 109 ? 9.668 11.051 -5.599 1.00 86.94 109 LEU A CA 1
ATOM 871 C C . LEU A 1 109 ? 8.303 11.535 -5.115 1.00 86.94 109 LEU A C 1
ATOM 873 O O . LEU A 1 109 ? 7.381 10.732 -5.012 1.00 86.94 109 LEU A O 1
ATOM 877 N N . ARG A 1 110 ? 8.137 12.830 -4.827 1.00 86.38 110 ARG A N 1
ATOM 878 C CA . ARG A 1 110 ? 6.830 13.378 -4.442 1.00 86.38 110 ARG A CA 1
ATOM 879 C C . ARG A 1 110 ? 5.795 13.139 -5.542 1.00 86.38 110 ARG A C 1
ATOM 881 O O . ARG A 1 110 ? 4.675 12.735 -5.230 1.00 86.38 110 ARG A O 1
ATOM 888 N N . GLU A 1 111 ? 6.149 13.378 -6.801 1.00 90.00 111 GLU A N 1
ATOM 889 C CA . GLU A 1 111 ? 5.274 13.120 -7.948 1.00 90.00 111 GLU A CA 1
ATOM 890 C C . GLU A 1 111 ? 4.994 11.621 -8.122 1.00 90.00 111 GLU A C 1
ATOM 892 O O . GLU A 1 111 ? 3.839 11.231 -8.304 1.00 90.00 111 GLU A O 1
ATOM 897 N N . GLN A 1 112 ? 6.009 10.767 -7.971 1.00 91.25 112 GLN A N 1
ATOM 898 C CA . GLN A 1 112 ? 5.861 9.310 -8.031 1.00 91.25 112 GLN A CA 1
ATOM 899 C C . GLN A 1 112 ? 4.948 8.778 -6.916 1.00 91.25 112 GLN A C 1
ATOM 901 O O . GLN A 1 112 ? 4.070 7.953 -7.172 1.00 91.25 112 GLN A O 1
ATOM 906 N N . ILE A 1 113 ? 5.089 9.282 -5.688 1.00 93.31 113 ILE A N 1
ATOM 907 C CA . ILE A 1 113 ? 4.231 8.934 -4.547 1.00 93.31 113 ILE A CA 1
ATOM 908 C C . ILE A 1 113 ? 2.807 9.470 -4.747 1.00 93.31 113 ILE A C 1
ATOM 910 O O . ILE A 1 113 ? 1.839 8.773 -4.448 1.00 93.31 113 ILE A O 1
ATOM 914 N N . ALA A 1 114 ? 2.634 10.669 -5.305 1.00 91.50 114 ALA A N 1
ATOM 915 C CA . ALA A 1 114 ? 1.306 11.184 -5.639 1.00 91.50 114 ALA A CA 1
ATOM 916 C C . ALA A 1 114 ? 0.612 10.321 -6.710 1.00 91.50 114 ALA A C 1
ATOM 918 O O . ALA A 1 114 ? -0.585 10.022 -6.606 1.00 91.50 114 ALA A O 1
ATOM 919 N N . TYR A 1 115 ? 1.366 9.869 -7.715 1.00 93.88 115 TYR A N 1
ATOM 920 C CA . TYR A 1 115 ? 0.869 8.932 -8.716 1.00 93.88 115 TYR A CA 1
ATOM 921 C C . TYR A 1 115 ? 0.508 7.577 -8.093 1.00 93.88 115 TYR A C 1
ATOM 923 O O . TYR A 1 115 ? -0.573 7.052 -8.364 1.00 93.88 115 TYR A O 1
ATOM 931 N N . LEU A 1 116 ? 1.337 7.063 -7.178 1.00 95.19 116 LEU A N 1
ATOM 932 C CA . LEU A 1 116 ? 1.027 5.870 -6.390 1.00 95.19 116 LEU A CA 1
ATOM 933 C C . LEU A 1 116 ? -0.290 5.983 -5.660 1.00 95.19 116 LEU A C 1
ATOM 935 O O . LEU A 1 116 ? -1.134 5.101 -5.781 1.00 95.19 116 LEU A O 1
ATOM 939 N N . ILE A 1 117 ? -0.494 7.077 -4.945 1.00 94.00 117 ILE A N 1
ATOM 940 C CA . ILE A 1 117 ? -1.714 7.271 -4.173 1.00 94.00 117 ILE A CA 1
ATOM 941 C C . ILE A 1 117 ? -2.930 7.331 -5.096 1.00 94.00 117 ILE A C 1
ATOM 943 O O . ILE A 1 117 ? -3.959 6.735 -4.789 1.00 94.00 117 ILE A O 1
ATOM 947 N N . THR A 1 118 ? -2.794 7.949 -6.270 1.00 94.94 118 THR A N 1
ATOM 948 C CA . THR A 1 118 ? -3.851 7.949 -7.288 1.00 94.94 118 THR A CA 1
ATOM 949 C C . THR A 1 118 ? -4.207 6.525 -7.720 1.00 94.94 118 THR A C 1
ATOM 951 O O . THR A 1 118 ? -5.379 6.151 -7.682 1.00 94.94 118 THR A O 1
ATOM 954 N N . VAL A 1 119 ? -3.210 5.704 -8.061 1.00 95.12 119 VAL A N 1
ATOM 955 C CA . VAL A 1 119 ? -3.421 4.300 -8.449 1.00 95.12 119 VAL A CA 1
ATOM 956 C C . VAL A 1 119 ? -4.029 3.488 -7.302 1.00 95.12 119 VAL A C 1
ATOM 958 O O . VAL A 1 119 ? -4.968 2.724 -7.527 1.00 95.12 119 VAL A O 1
ATOM 961 N N . MET A 1 120 ? -3.550 3.673 -6.068 1.00 96.00 120 MET A N 1
ATOM 962 C CA . MET A 1 120 ? -4.085 2.988 -4.889 1.00 96.00 120 MET A CA 1
ATOM 963 C C . MET A 1 120 ? -5.560 3.329 -4.663 1.00 96.00 120 MET A C 1
ATOM 965 O O . MET A 1 120 ? -6.373 2.429 -4.443 1.00 96.00 120 MET A O 1
ATOM 969 N N . CYS A 1 121 ? -5.933 4.602 -4.792 1.00 94.69 121 CYS A N 1
ATOM 970 C CA . CYS A 1 121 ? -7.327 5.031 -4.750 1.00 94.69 121 CYS A CA 1
ATOM 971 C C . CYS A 1 121 ? -8.149 4.359 -5.858 1.00 94.69 121 CYS A C 1
ATOM 973 O O . CYS A 1 121 ? -9.209 3.799 -5.581 1.00 94.69 121 CYS A O 1
ATOM 975 N N . GLU A 1 122 ? -7.661 4.343 -7.101 1.00 95.38 122 GLU A N 1
ATOM 976 C CA . GLU A 1 122 ? -8.383 3.708 -8.208 1.00 95.38 122 GLU A CA 1
ATOM 977 C C . GLU A 1 122 ? -8.646 2.220 -7.960 1.00 95.38 122 GLU A C 1
ATOM 979 O O . GLU A 1 122 ? -9.784 1.778 -8.119 1.00 95.38 122 GLU A O 1
ATOM 984 N N . ILE A 1 123 ? -7.643 1.457 -7.517 1.00 96.31 123 ILE A N 1
ATOM 985 C CA . ILE A 1 123 ? -7.802 0.016 -7.255 1.00 96.31 123 ILE A CA 1
ATOM 986 C C . ILE A 1 123 ? -8.531 -0.280 -5.937 1.00 96.31 123 ILE A C 1
ATOM 988 O O . ILE A 1 123 ? -8.947 -1.415 -5.707 1.00 96.31 123 ILE A O 1
ATOM 992 N N . THR A 1 124 ? -8.725 0.726 -5.080 1.00 95.44 124 THR A N 1
ATOM 993 C CA . THR A 1 124 ? -9.622 0.639 -3.916 1.00 95.44 124 THR A CA 1
ATOM 994 C C . THR A 1 124 ? -11.088 0.663 -4.360 1.00 95.44 124 THR A C 1
ATOM 996 O O . THR A 1 124 ? -11.903 -0.100 -3.840 1.00 95.44 124 THR A O 1
ATOM 999 N N . PHE A 1 125 ? -11.434 1.509 -5.338 1.00 93.94 125 PHE A N 1
ATOM 1000 C CA . PHE A 1 125 ? -12.810 1.645 -5.840 1.00 93.94 125 PHE A CA 1
ATOM 1001 C C . PHE A 1 125 ? -13.155 0.679 -6.974 1.00 93.94 125 PHE A C 1
ATOM 1003 O O . PHE A 1 125 ? -14.309 0.270 -7.102 1.00 93.94 125 PHE A O 1
ATOM 1010 N N . ASP A 1 126 ? -12.167 0.302 -7.779 1.00 94.56 126 ASP A N 1
ATOM 1011 C CA . ASP A 1 126 ? -12.303 -0.654 -8.871 1.00 94.56 126 ASP A CA 1
ATOM 1012 C C . ASP A 1 126 ? -11.152 -1.675 -8.835 1.00 94.56 126 ASP A C 1
ATOM 1014 O O . ASP A 1 126 ? -10.184 -1.569 -9.598 1.00 94.56 126 ASP A O 1
ATOM 1018 N N . PRO A 1 127 ? -11.242 -2.694 -7.955 1.00 92.75 127 PRO A N 1
ATOM 1019 C CA . PRO A 1 127 ? -10.213 -3.726 -7.821 1.00 92.75 127 PRO A CA 1
ATOM 1020 C C . PRO A 1 127 ? -9.901 -4.466 -9.129 1.00 92.75 127 PRO A C 1
ATOM 1022 O O . PRO A 1 127 ? -8.807 -5.005 -9.282 1.00 92.75 127 PRO A O 1
ATOM 1025 N N . GLY A 1 128 ? -10.827 -4.469 -10.098 1.00 93.25 128 GLY A N 1
ATOM 1026 C CA . GLY A 1 128 ? -10.626 -5.089 -11.410 1.00 93.25 128 GLY A CA 1
ATOM 1027 C C . GLY A 1 128 ? -9.548 -4.410 -12.261 1.00 93.25 128 GLY A C 1
ATOM 1028 O O . GLY A 1 128 ? -9.064 -5.010 -13.218 1.00 93.25 128 GLY A O 1
ATOM 1029 N N . LYS A 1 129 ? -9.137 -3.183 -11.915 1.00 92.69 129 LYS A N 1
ATOM 1030 C CA . LYS A 1 129 ? -8.064 -2.453 -12.606 1.00 92.69 129 LYS A CA 1
ATOM 1031 C C . LYS A 1 129 ? -6.655 -2.814 -12.139 1.00 92.69 129 LYS A C 1
ATOM 1033 O O . LYS A 1 129 ? -5.701 -2.339 -12.753 1.00 92.69 129 LYS A O 1
ATOM 1038 N N . PHE A 1 130 ? -6.509 -3.634 -11.095 1.00 93.88 130 PHE A N 1
ATOM 1039 C CA . PHE A 1 130 ? -5.208 -3.956 -10.501 1.00 93.88 130 PHE A CA 1
ATOM 1040 C C . PHE A 1 130 ? -4.173 -4.379 -11.552 1.00 93.88 130 PHE A C 1
ATOM 1042 O O . PHE A 1 130 ? -3.131 -3.745 -11.691 1.00 93.88 130 PHE A O 1
ATOM 1049 N N . ASP A 1 131 ? -4.485 -5.399 -12.356 1.00 91.69 131 ASP A N 1
ATOM 1050 C CA . ASP A 1 131 ? -3.527 -5.972 -13.312 1.00 91.69 131 ASP A CA 1
ATOM 1051 C C . ASP A 1 131 ? -3.139 -4.996 -14.440 1.00 91.69 131 ASP A C 1
ATOM 1053 O O . ASP A 1 131 ? -2.131 -5.193 -15.113 1.00 91.69 131 ASP A O 1
ATOM 1057 N N . ILE A 1 132 ? -3.930 -3.938 -14.648 1.00 92.69 132 ILE A N 1
ATOM 1058 C CA . ILE A 1 132 ? -3.700 -2.920 -15.679 1.00 92.69 132 ILE A CA 1
ATOM 1059 C C . ILE A 1 132 ? -2.817 -1.791 -15.138 1.00 92.69 132 ILE A C 1
ATOM 1061 O O . ILE A 1 132 ? -1.926 -1.324 -15.842 1.00 92.69 132 ILE A O 1
ATOM 1065 N N . LEU A 1 133 ? -3.067 -1.339 -13.907 1.00 92.62 133 LEU A N 1
ATOM 1066 C CA . LEU A 1 133 ? -2.416 -0.156 -13.333 1.00 92.62 133 LEU A CA 1
ATOM 1067 C C . LEU A 1 133 ? -1.130 -0.487 -12.573 1.00 92.62 133 LEU A C 1
ATOM 1069 O O . LEU A 1 133 ? -0.214 0.331 -12.513 1.00 92.62 133 LEU A O 1
ATOM 1073 N N . CYS A 1 134 ? -1.042 -1.682 -11.985 1.00 90.69 134 CYS A N 1
ATOM 1074 C CA . CYS A 1 134 ? 0.078 -2.025 -11.119 1.00 90.69 134 CYS A CA 1
ATOM 1075 C C . CYS A 1 134 ? 1.365 -2.344 -11.898 1.00 90.69 134 CYS A C 1
ATOM 1077 O O . CYS A 1 134 ? 2.442 -2.209 -11.344 1.00 90.69 134 CYS A O 1
ATOM 1079 N N . GLY A 1 135 ? 1.312 -2.703 -13.184 1.00 90.94 135 GLY A N 1
ATOM 1080 C CA . GLY A 1 135 ? 2.540 -2.915 -13.967 1.00 90.94 135 GLY A CA 1
ATOM 1081 C C . GLY A 1 135 ? 3.390 -1.643 -14.070 1.00 90.94 135 GLY A C 1
ATOM 1082 O O . GLY A 1 135 ? 4.543 -1.621 -13.648 1.00 90.94 135 GLY A O 1
ATOM 1083 N N . SER A 1 136 ? 2.779 -0.546 -14.531 1.00 90.44 136 SER A N 1
ATOM 1084 C CA . SER A 1 136 ? 3.472 0.734 -14.726 1.00 90.44 136 SER A CA 1
ATOM 1085 C C . SER A 1 136 ? 4.033 1.319 -13.437 1.00 90.44 136 SER A C 1
ATOM 1087 O O . SER A 1 136 ? 5.048 2.008 -13.467 1.00 90.44 136 SER A O 1
ATOM 1089 N N . ILE A 1 137 ? 3.377 1.066 -12.303 1.00 92.56 137 ILE A N 1
ATOM 1090 C CA . ILE A 1 137 ? 3.843 1.601 -11.029 1.00 92.56 137 ILE A CA 1
ATOM 1091 C C . ILE A 1 137 ? 4.967 0.780 -10.402 1.00 92.56 137 ILE A C 1
ATOM 1093 O O . ILE A 1 137 ? 5.821 1.339 -9.719 1.00 92.56 137 ILE A O 1
ATOM 1097 N N . ILE A 1 138 ? 5.009 -0.530 -10.642 1.00 93.12 138 ILE A N 1
ATOM 1098 C CA . ILE A 1 138 ? 6.158 -1.338 -10.235 1.00 93.12 138 ILE A CA 1
ATOM 1099 C C . ILE A 1 138 ? 7.390 -0.877 -11.013 1.00 93.12 138 ILE A C 1
ATOM 1101 O O . ILE A 1 138 ? 8.403 -0.556 -10.395 1.00 93.12 138 ILE A O 1
ATOM 1105 N N . ASP A 1 139 ? 7.263 -0.734 -12.335 1.00 91.38 139 ASP A N 1
ATOM 1106 C CA . ASP A 1 139 ? 8.349 -0.276 -13.209 1.00 91.38 139 ASP A CA 1
ATOM 1107 C C . ASP A 1 139 ? 8.874 1.115 -12.818 1.00 91.38 139 ASP A C 1
ATOM 1109 O O . ASP A 1 139 ? 10.080 1.353 -12.864 1.00 91.38 139 ASP A O 1
ATOM 1113 N N . LEU A 1 140 ? 7.982 2.017 -12.389 1.00 91.06 140 LEU A N 1
ATOM 1114 C CA . LEU A 1 140 ? 8.332 3.379 -11.978 1.00 91.06 140 LEU A CA 1
ATOM 1115 C C . LEU A 1 140 ? 9.298 3.413 -10.788 1.00 91.06 140 LEU A C 1
ATOM 1117 O O . LEU A 1 140 ? 10.234 4.206 -10.779 1.00 91.06 140 LEU A O 1
ATOM 1121 N N . PHE A 1 141 ? 9.077 2.560 -9.788 1.00 90.19 141 PHE A N 1
ATOM 1122 C CA . PHE A 1 141 ? 9.903 2.541 -8.581 1.00 90.19 141 PHE A CA 1
ATOM 1123 C C . PHE A 1 141 ? 11.060 1.542 -8.672 1.00 90.19 141 PHE A C 1
ATOM 1125 O O . PHE A 1 141 ? 12.042 1.706 -7.949 1.00 90.19 141 PHE A O 1
ATOM 1132 N N . ALA A 1 142 ? 10.982 0.534 -9.552 1.00 89.56 142 ALA A N 1
ATOM 1133 C CA . ALA A 1 142 ? 11.910 -0.597 -9.611 1.00 89.56 142 ALA A CA 1
ATOM 1134 C C . ALA A 1 142 ? 13.390 -0.186 -9.637 1.00 89.56 142 ALA A C 1
ATOM 1136 O O . ALA A 1 142 ? 14.206 -0.788 -8.939 1.00 89.56 142 ALA A O 1
ATOM 1137 N N . SER A 1 143 ? 13.742 0.865 -10.388 1.00 87.75 143 SER A N 1
ATOM 1138 C CA . SER A 1 143 ? 15.129 1.333 -10.485 1.00 87.75 143 SER A CA 1
ATOM 1139 C C . SER A 1 143 ? 15.672 1.906 -9.178 1.00 87.75 143 SER A C 1
ATOM 1141 O O . SER A 1 143 ? 16.881 1.876 -8.986 1.00 87.75 143 SER A O 1
ATOM 1143 N N . ASN A 1 144 ? 14.810 2.392 -8.281 1.00 88.94 144 ASN A N 1
ATOM 1144 C CA . ASN A 1 144 ? 15.185 3.114 -7.062 1.00 88.94 144 ASN A CA 1
ATOM 1145 C C . ASN A 1 144 ? 14.897 2.319 -5.776 1.00 88.94 144 ASN A C 1
ATOM 1147 O O . ASN A 1 144 ? 15.238 2.775 -4.688 1.00 88.94 144 ASN A O 1
ATOM 1151 N N . LEU A 1 145 ? 14.323 1.111 -5.873 1.00 88.62 145 LEU A N 1
ATOM 1152 C CA . LEU A 1 145 ? 13.986 0.271 -4.709 1.00 88.62 145 LEU A CA 1
ATOM 1153 C C . LEU A 1 145 ? 15.194 -0.180 -3.883 1.00 88.62 145 LEU A C 1
ATOM 1155 O O . LEU A 1 145 ? 15.021 -0.643 -2.764 1.00 88.62 145 LEU A O 1
ATOM 1159 N N . HIS A 1 146 ? 16.413 -0.073 -4.408 1.00 88.81 146 HIS A N 1
ATOM 1160 C CA . HIS A 1 146 ? 17.622 -0.370 -3.644 1.00 88.81 146 HIS A CA 1
ATOM 1161 C C . HIS A 1 146 ? 17.962 0.744 -2.637 1.00 88.81 146 HIS A C 1
ATOM 1163 O O . HIS A 1 146 ? 18.639 0.475 -1.643 1.00 88.81 146 HIS A O 1
ATOM 1169 N N . ASP A 1 147 ? 17.467 1.970 -2.852 1.00 89.69 147 ASP A N 1
ATOM 1170 C CA . ASP A 1 147 ? 17.644 3.104 -1.947 1.00 89.69 147 ASP A CA 1
ATOM 1171 C C . ASP A 1 147 ? 16.505 3.159 -0.913 1.00 89.69 147 ASP A C 1
ATOM 1173 O O . ASP A 1 147 ? 15.311 3.212 -1.233 1.00 89.69 147 ASP A O 1
ATOM 1177 N N . ALA A 1 148 ? 16.881 3.176 0.365 1.00 90.56 148 ALA A N 1
ATOM 1178 C CA . ALA A 1 148 ? 15.943 3.273 1.474 1.00 90.56 148 ALA A CA 1
ATOM 1179 C C . ALA A 1 148 ? 15.201 4.622 1.502 1.00 90.56 148 ALA A C 1
ATOM 1181 O O . ALA A 1 148 ? 14.083 4.682 2.011 1.00 90.56 148 ALA A O 1
ATOM 1182 N N . ASN A 1 149 ? 15.775 5.689 0.937 1.00 89.06 149 ASN A N 1
ATOM 1183 C CA . ASN A 1 149 ? 15.121 6.999 0.854 1.00 89.06 149 ASN A CA 1
ATOM 1184 C C . ASN A 1 149 ? 13.917 6.996 -0.101 1.00 89.06 149 ASN A C 1
ATOM 1186 O O . ASN A 1 149 ? 12.978 7.758 0.105 1.00 89.06 149 ASN A O 1
ATOM 1190 N N . TYR A 1 150 ? 13.915 6.110 -1.103 1.00 89.38 150 TYR A N 1
ATOM 1191 C CA . TYR A 1 150 ? 12.784 5.902 -2.013 1.00 89.38 150 TYR A CA 1
ATOM 1192 C C . TYR A 1 150 ? 11.843 4.808 -1.499 1.00 89.38 150 TYR A C 1
ATOM 1194 O O . TYR A 1 150 ? 10.621 4.936 -1.576 1.00 89.38 150 TYR A O 1
ATOM 1202 N N . SER A 1 151 ? 12.405 3.742 -0.923 1.00 92.19 151 SER A N 1
ATOM 1203 C CA . SER A 1 151 ? 11.627 2.595 -0.447 1.00 92.19 151 SER A CA 1
ATOM 1204 C C . SER A 1 151 ? 10.784 2.906 0.789 1.00 92.19 151 SER A C 1
ATOM 1206 O O . SER A 1 151 ? 9.659 2.420 0.884 1.00 92.19 151 SER A O 1
ATOM 1208 N N . ARG A 1 152 ? 11.281 3.723 1.731 1.00 93.94 152 ARG A N 1
ATOM 1209 C CA . ARG A 1 152 ? 10.534 4.047 2.960 1.00 93.94 152 ARG A CA 1
ATOM 1210 C C . ARG A 1 152 ? 9.226 4.795 2.677 1.00 93.94 152 ARG A C 1
ATOM 1212 O O . ARG A 1 152 ? 8.195 4.283 3.109 1.00 93.94 152 ARG A O 1
ATOM 1219 N N . PRO A 1 153 ? 9.199 5.908 1.915 1.00 92.88 153 PRO A N 1
ATOM 1220 C CA . PRO A 1 153 ? 7.945 6.615 1.633 1.00 92.88 153 PRO A CA 1
ATOM 1221 C C . PRO A 1 153 ? 6.940 5.766 0.844 1.00 92.88 153 PRO A C 1
ATOM 1223 O O . PRO A 1 153 ? 5.738 5.825 1.101 1.00 92.88 153 PRO A O 1
ATOM 1226 N N . LEU A 1 154 ? 7.430 4.928 -0.077 1.00 94.44 154 LEU A N 1
ATOM 1227 C CA . LEU A 1 154 ? 6.615 3.960 -0.816 1.00 94.44 154 LEU A CA 1
ATOM 1228 C C . LEU A 1 154 ? 5.931 2.963 0.132 1.00 94.44 154 LEU A C 1
ATOM 1230 O O . LEU A 1 154 ? 4.711 2.788 0.087 1.00 94.44 154 LEU A O 1
ATOM 1234 N N . VAL A 1 155 ? 6.714 2.323 1.003 1.00 96.19 155 VAL A N 1
ATOM 1235 C CA . VAL A 1 155 ? 6.212 1.372 2.003 1.00 96.19 155 VAL A CA 1
ATOM 1236 C C . VAL A 1 155 ? 5.225 2.053 2.946 1.00 96.19 155 VAL A C 1
ATOM 1238 O O . VAL A 1 155 ? 4.155 1.508 3.206 1.00 96.19 155 VAL A O 1
ATOM 1241 N N . GLU A 1 156 ? 5.549 3.246 3.443 1.00 95.50 156 GLU A N 1
ATOM 1242 C CA . GLU A 1 156 ? 4.677 4.006 4.338 1.00 95.50 156 GLU A CA 1
ATOM 1243 C C . GLU A 1 156 ? 3.314 4.286 3.708 1.00 95.50 156 GLU A C 1
ATOM 1245 O O . GLU A 1 156 ? 2.291 4.027 4.346 1.00 95.50 156 GLU A O 1
ATOM 1250 N N . ALA A 1 157 ? 3.286 4.745 2.454 1.00 95.31 157 ALA A N 1
ATOM 1251 C CA . ALA A 1 157 ? 2.046 5.014 1.734 1.00 95.31 157 ALA A CA 1
ATOM 1252 C C . ALA A 1 157 ? 1.174 3.752 1.606 1.00 95.31 157 ALA A C 1
ATOM 1254 O O . ALA A 1 157 ? -0.014 3.787 1.937 1.00 95.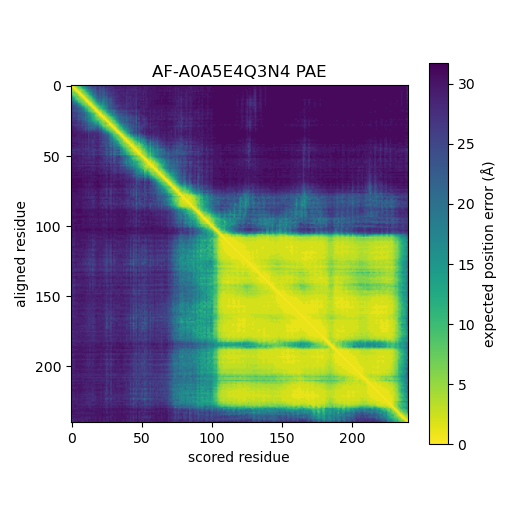31 157 ALA A O 1
ATOM 1255 N N . ILE A 1 158 ? 1.761 2.625 1.184 1.00 96.81 158 ILE A N 1
ATOM 1256 C CA . ILE A 1 158 ? 1.029 1.362 0.991 1.00 96.81 158 ILE A CA 1
ATOM 1257 C C . ILE A 1 158 ? 0.513 0.814 2.325 1.00 96.81 158 ILE A C 1
ATOM 1259 O O . ILE A 1 158 ? -0.646 0.399 2.413 1.00 96.81 158 ILE A O 1
ATOM 1263 N N . VAL A 1 159 ? 1.348 0.808 3.368 1.00 96.88 159 VAL A N 1
ATOM 1264 C CA . VAL A 1 159 ? 0.978 0.274 4.687 1.00 96.88 159 VAL A CA 1
ATOM 1265 C C . VAL A 1 159 ? -0.128 1.118 5.315 1.00 96.88 159 VAL A C 1
ATOM 1267 O O . VAL A 1 159 ? -1.133 0.559 5.751 1.00 96.88 159 VAL A O 1
ATOM 1270 N N . ASN A 1 160 ? 0.001 2.448 5.305 1.00 95.75 160 ASN A N 1
ATOM 1271 C CA . ASN A 1 160 ? -1.018 3.341 5.862 1.00 95.75 160 ASN A CA 1
ATOM 1272 C C . ASN A 1 160 ? -2.375 3.135 5.170 1.00 95.75 160 ASN A C 1
ATOM 1274 O O . ASN A 1 160 ? -3.390 2.960 5.846 1.00 95.75 160 ASN A O 1
ATOM 1278 N N . GLN A 1 161 ? -2.380 3.066 3.834 1.00 95.75 161 GLN A N 1
ATOM 1279 C CA . GLN A 1 161 ? -3.590 2.795 3.060 1.00 95.75 161 GLN A CA 1
ATOM 1280 C C . GLN A 1 161 ? -4.182 1.421 3.399 1.00 95.75 161 GLN A C 1
ATOM 1282 O O . GLN A 1 161 ? -5.386 1.287 3.570 1.00 95.75 161 GLN A O 1
ATOM 1287 N N . SER A 1 162 ? -3.352 0.385 3.526 1.00 97.31 162 SER A N 1
ATOM 1288 C CA . SER A 1 162 ? -3.820 -0.989 3.770 1.00 97.31 162 SER A CA 1
ATOM 1289 C C . SER A 1 162 ? -4.401 -1.199 5.170 1.00 97.31 162 SER A C 1
ATOM 1291 O O . SER A 1 162 ? -5.298 -2.032 5.362 1.00 97.31 162 SER A O 1
ATOM 1293 N N . ILE A 1 163 ? -3.901 -0.445 6.151 1.00 96.31 163 ILE A N 1
ATOM 1294 C CA . ILE A 1 163 ? -4.447 -0.419 7.509 1.00 96.31 163 ILE A CA 1
ATOM 1295 C C . ILE A 1 163 ? -5.822 0.254 7.489 1.00 96.31 163 ILE A C 1
ATOM 1297 O O . ILE A 1 163 ? -6.799 -0.370 7.914 1.00 96.31 163 ILE A O 1
ATOM 1301 N N . GLY A 1 164 ? -5.896 1.475 6.946 1.00 94.69 164 GLY A N 1
ATOM 1302 C CA . GLY A 1 164 ? -7.109 2.298 6.950 1.00 94.69 164 GLY A CA 1
ATOM 1303 C C . GLY A 1 164 ? -8.217 1.801 6.018 1.00 94.69 164 GLY A C 1
ATOM 1304 O O . GLY A 1 164 ? -9.392 1.920 6.344 1.00 94.69 164 GLY A O 1
ATOM 1305 N N . GLU A 1 165 ? -7.872 1.179 4.889 1.00 96.19 165 GLU A N 1
ATOM 1306 C CA . GLU A 1 165 ? -8.840 0.796 3.860 1.00 96.19 165 GLU A CA 1
ATOM 1307 C C . GLU A 1 165 ? -8.973 -0.711 3.708 1.00 96.19 165 GLU A C 1
ATOM 1309 O O . GLU A 1 165 ? -8.201 -1.381 3.015 1.00 96.19 165 GLU A O 1
ATOM 1314 N N . ALA A 1 166 ? -10.044 -1.259 4.281 1.00 94.19 166 ALA A N 1
ATOM 1315 C CA . ALA A 1 166 ? -10.350 -2.682 4.170 1.00 94.19 166 ALA A CA 1
ATOM 1316 C C . ALA A 1 166 ? -10.488 -3.158 2.710 1.00 94.19 166 ALA A C 1
ATOM 1318 O O . ALA A 1 166 ? -10.092 -4.280 2.403 1.00 94.19 166 ALA A O 1
ATOM 1319 N N . ASN A 1 167 ? -11.011 -2.312 1.811 1.00 94.81 167 ASN A N 1
ATOM 1320 C CA . ASN A 1 167 ? -11.161 -2.645 0.387 1.00 94.81 167 ASN A CA 1
ATOM 1321 C C . ASN A 1 167 ? -9.817 -2.681 -0.353 1.00 94.81 167 ASN A C 1
ATOM 1323 O O . ASN A 1 167 ? -9.671 -3.411 -1.330 1.00 94.81 167 ASN A O 1
ATOM 1327 N N . PHE A 1 168 ? -8.841 -1.899 0.107 1.00 96.81 168 PHE A N 1
ATOM 1328 C CA . PHE A 1 168 ? -7.512 -1.855 -0.488 1.00 96.81 168 PHE A CA 1
ATOM 1329 C C . PHE A 1 168 ? -6.598 -2.948 0.053 1.00 96.81 168 PHE A C 1
ATOM 1331 O O . PHE A 1 168 ? -5.725 -3.414 -0.662 1.00 96.81 168 PHE A O 1
ATOM 1338 N N . ARG A 1 169 ? -6.790 -3.370 1.303 1.00 96.31 169 ARG A N 1
ATOM 1339 C CA . ARG A 1 169 ? -5.857 -4.213 2.061 1.00 96.31 169 ARG A CA 1
ATOM 1340 C C . ARG A 1 169 ? -5.286 -5.413 1.300 1.00 96.31 169 ARG A C 1
ATOM 1342 O O . ARG A 1 169 ? -4.072 -5.601 1.297 1.00 96.31 169 ARG A O 1
ATOM 1349 N N . TYR A 1 170 ? -6.137 -6.186 0.626 1.00 95.75 170 TYR A N 1
ATOM 1350 C CA . TYR A 1 170 ? -5.702 -7.310 -0.212 1.00 95.75 170 TYR A CA 1
ATOM 1351 C C . TYR A 1 170 ? -4.803 -6.847 -1.373 1.00 95.75 170 TYR A C 1
ATOM 1353 O O . TYR A 1 170 ? -3.728 -7.405 -1.601 1.00 95.75 170 TYR A O 1
ATOM 1361 N N . ASN A 1 171 ? -5.213 -5.792 -2.084 1.00 96.19 171 ASN A N 1
ATOM 1362 C CA . ASN A 1 171 ? -4.433 -5.193 -3.168 1.00 96.19 171 ASN A CA 1
ATOM 1363 C C . ASN A 1 171 ? -3.118 -4.592 -2.650 1.00 96.19 171 ASN A C 1
ATOM 1365 O O . ASN A 1 171 ? -2.092 -4.735 -3.305 1.00 96.19 171 ASN A O 1
ATOM 1369 N N . GLY A 1 172 ? -3.118 -3.982 -1.465 1.00 96.38 172 GLY A N 1
ATOM 1370 C CA . GLY A 1 172 ? -1.916 -3.484 -0.801 1.00 96.38 172 GLY A CA 1
ATOM 1371 C C . GLY A 1 172 ? -0.913 -4.597 -0.507 1.00 96.38 172 GLY A C 1
ATOM 1372 O O . GLY A 1 172 ? 0.256 -4.482 -0.868 1.00 96.38 172 GLY A O 1
ATOM 1373 N N . ALA A 1 173 ? -1.370 -5.728 0.038 1.00 95.81 173 ALA A N 1
ATOM 1374 C CA . ALA A 1 173 ? -0.512 -6.894 0.255 1.00 95.81 173 ALA A CA 1
ATOM 1375 C C . ALA A 1 173 ? 0.011 -7.499 -1.064 1.00 95.81 173 ALA A C 1
ATOM 1377 O O . ALA A 1 173 ? 1.172 -7.914 -1.155 1.00 95.81 173 ALA A O 1
ATOM 1378 N N . ARG A 1 174 ? -0.813 -7.487 -2.120 1.00 94.88 174 ARG A N 1
ATOM 1379 C CA . ARG A 1 174 ? -0.412 -7.893 -3.475 1.00 94.88 174 ARG A CA 1
ATOM 1380 C C . ARG A 1 174 ? 0.612 -6.928 -4.096 1.00 94.88 174 ARG A C 1
ATOM 1382 O O . ARG A 1 174 ? 1.526 -7.379 -4.778 1.00 94.88 174 ARG A O 1
ATOM 1389 N N . LEU A 1 175 ? 0.523 -5.626 -3.827 1.00 95.19 175 LEU A N 1
ATOM 1390 C CA . LEU A 1 175 ? 1.532 -4.644 -4.240 1.00 95.19 175 LEU A CA 1
ATOM 1391 C C . LEU A 1 175 ? 2.855 -4.854 -3.509 1.00 95.19 175 LEU A C 1
ATOM 1393 O O . LEU A 1 175 ? 3.891 -4.935 -4.163 1.00 95.19 175 LEU A O 1
ATOM 1397 N N . CYS A 1 176 ? 2.828 -5.012 -2.181 1.00 95.00 176 CYS A N 1
ATOM 1398 C CA . CYS A 1 176 ? 4.024 -5.352 -1.405 1.00 95.00 176 CYS A CA 1
ATOM 1399 C C . CYS A 1 176 ? 4.707 -6.595 -1.972 1.00 95.00 176 CYS A C 1
ATOM 1401 O O . CYS A 1 176 ? 5.922 -6.633 -2.117 1.00 95.00 176 CYS A O 1
ATOM 1403 N N . SER A 1 177 ? 3.905 -7.578 -2.363 1.00 92.31 177 SER A N 1
ATOM 1404 C CA . SER A 1 177 ? 4.382 -8.778 -3.024 1.00 92.31 177 SER A CA 1
ATOM 1405 C C . SER A 1 177 ? 5.107 -8.544 -4.343 1.00 92.31 177 SER A C 1
ATOM 1407 O O . SER A 1 177 ? 6.156 -9.137 -4.586 1.00 92.31 177 SER A O 1
ATOM 1409 N N . MET A 1 178 ? 4.540 -7.703 -5.205 1.00 92.62 178 MET A N 1
ATOM 1410 C CA . MET A 1 178 ? 5.139 -7.374 -6.493 1.00 92.62 178 MET A CA 1
ATOM 1411 C C . MET A 1 178 ? 6.440 -6.588 -6.307 1.00 92.62 178 MET A C 1
ATOM 1413 O O . MET A 1 178 ? 7.439 -6.927 -6.933 1.00 92.62 178 MET A O 1
ATOM 1417 N N . TYR A 1 179 ? 6.464 -5.601 -5.408 1.00 92.62 179 TYR A N 1
ATOM 1418 C CA . TYR A 1 179 ? 7.675 -4.831 -5.111 1.00 92.62 179 TYR A CA 1
ATOM 1419 C C . TYR A 1 179 ? 8.790 -5.691 -4.523 1.00 92.62 179 TYR A C 1
ATOM 1421 O O . TYR A 1 179 ? 9.945 -5.575 -4.925 1.00 92.62 179 TYR A O 1
ATOM 1429 N N . ASP A 1 180 ? 8.437 -6.598 -3.619 1.00 90.25 180 ASP A N 1
ATOM 1430 C CA . ASP A 1 180 ? 9.376 -7.533 -3.014 1.00 90.25 180 ASP A CA 1
ATOM 1431 C C . ASP A 1 180 ? 10.007 -8.494 -4.037 1.00 90.25 180 ASP A C 1
ATOM 1433 O O . ASP A 1 180 ? 11.139 -8.922 -3.847 1.00 90.25 180 ASP A O 1
ATOM 1437 N N . SER A 1 181 ? 9.315 -8.782 -5.147 1.00 88.19 181 SER A N 1
ATOM 1438 C CA . SER A 1 181 ? 9.829 -9.629 -6.235 1.00 88.19 181 SER A CA 1
ATOM 1439 C C . SER A 1 181 ? 10.782 -8.926 -7.210 1.00 88.19 181 SER A C 1
ATOM 1441 O O . SER A 1 181 ? 11.359 -9.582 -8.075 1.00 88.19 181 SER A O 1
ATOM 1443 N N . VAL A 1 182 ? 10.955 -7.603 -7.102 1.00 88.12 182 VAL A N 1
ATOM 1444 C CA . VAL A 1 182 ? 11.853 -6.845 -7.993 1.00 88.12 182 VAL A CA 1
ATOM 1445 C C . VAL A 1 182 ? 13.325 -7.140 -7.693 1.00 88.12 182 VAL A C 1
ATOM 1447 O O . VAL A 1 182 ? 14.155 -7.135 -8.601 1.00 88.12 182 VAL A O 1
ATOM 1450 N N . ALA A 1 183 ? 13.649 -7.405 -6.428 1.00 82.06 183 ALA A N 1
ATOM 1451 C CA . ALA A 1 183 ? 14.992 -7.725 -5.967 1.00 82.06 183 ALA A CA 1
ATOM 1452 C C . ALA A 1 183 ? 15.049 -9.155 -5.422 1.00 82.06 183 ALA A C 1
ATOM 1454 O O . ALA A 1 183 ? 14.035 -9.747 -5.052 1.00 82.06 183 ALA A O 1
ATOM 1455 N N . THR A 1 184 ? 16.252 -9.717 -5.345 1.00 77.12 184 THR A N 1
ATOM 1456 C CA . THR A 1 184 ? 16.454 -11.000 -4.672 1.00 77.12 184 THR A CA 1
ATOM 1457 C C . THR A 1 184 ? 16.135 -10.862 -3.173 1.00 77.12 184 THR A C 1
ATOM 1459 O O . THR A 1 184 ? 16.385 -9.809 -2.576 1.00 77.12 184 THR A O 1
ATOM 1462 N N . PRO A 1 185 ? 15.614 -11.921 -2.523 1.00 70.62 185 PRO A N 1
ATOM 1463 C CA . PRO A 1 185 ? 15.263 -11.924 -1.101 1.00 70.62 185 PRO A CA 1
ATOM 1464 C C . PRO A 1 185 ? 16.323 -11.367 -0.140 1.00 70.62 185 PRO A C 1
ATOM 1466 O O . PRO A 1 185 ? 15.965 -10.780 0.880 1.00 70.62 185 PRO A O 1
ATOM 1469 N N . GLU A 1 186 ? 17.603 -11.586 -0.446 1.00 70.94 186 GLU A N 1
ATOM 1470 C CA . GLU A 1 186 ? 18.753 -11.247 0.404 1.00 70.94 186 GLU A CA 1
ATOM 1471 C C . GLU A 1 186 ? 19.188 -9.778 0.267 1.00 70.94 186 GLU A C 1
ATOM 1473 O O . GLU A 1 186 ? 19.825 -9.241 1.170 1.00 70.94 186 GLU A O 1
ATOM 1478 N N . GLU A 1 187 ? 18.804 -9.115 -0.827 1.00 75.62 187 GLU A N 1
ATOM 1479 C CA . GLU A 1 187 ? 19.206 -7.741 -1.162 1.00 75.62 187 GLU A CA 1
ATOM 1480 C C . GLU A 1 187 ? 18.007 -6.775 -1.207 1.00 75.62 187 GLU A C 1
ATOM 1482 O O . GLU A 1 187 ? 18.142 -5.610 -1.582 1.00 75.62 187 GLU A O 1
ATOM 1487 N N . SER A 1 188 ? 16.812 -7.237 -0.821 1.00 86.44 188 SER A N 1
ATOM 1488 C CA . SER A 1 188 ? 15.586 -6.438 -0.884 1.00 86.44 188 SER A CA 1
ATOM 1489 C C . SER A 1 188 ? 15.548 -5.369 0.218 1.00 86.44 188 SER A C 1
ATOM 1491 O O . SER A 1 188 ? 15.075 -5.591 1.341 1.00 86.44 188 SER A O 1
ATOM 1493 N N . THR A 1 189 ? 16.006 -4.160 -0.122 1.00 92.38 189 THR A N 1
ATOM 1494 C CA . THR A 1 189 ? 15.820 -2.958 0.709 1.00 92.38 189 THR A CA 1
ATOM 1495 C C . THR A 1 189 ? 14.332 -2.711 0.977 1.00 92.38 189 THR A C 1
ATOM 1497 O O . THR A 1 189 ? 13.964 -2.395 2.108 1.00 92.38 189 THR A O 1
ATOM 1500 N N . PHE A 1 190 ? 13.456 -2.951 -0.008 1.00 93.12 190 PHE A N 1
ATOM 1501 C CA . PHE A 1 190 ? 12.002 -2.853 0.163 1.00 93.12 190 PHE A CA 1
ATOM 1502 C C . PHE A 1 190 ? 11.492 -3.750 1.297 1.00 93.12 190 PHE A C 1
ATOM 1504 O O . PHE A 1 190 ? 10.775 -3.278 2.180 1.00 93.12 190 PHE A O 1
ATOM 1511 N N . ARG A 1 191 ? 11.895 -5.029 1.314 1.00 91.75 191 ARG A N 1
ATOM 1512 C CA . ARG A 1 191 ? 11.509 -5.978 2.369 1.00 91.75 191 ARG A CA 1
ATOM 1513 C C . ARG A 1 191 ? 11.961 -5.502 3.739 1.00 91.75 191 ARG A C 1
ATOM 1515 O O . ARG A 1 191 ? 11.189 -5.559 4.694 1.00 91.75 191 ARG A O 1
ATOM 1522 N N . THR A 1 192 ? 13.193 -5.008 3.823 1.00 92.81 192 THR A N 1
ATOM 1523 C CA . THR A 1 192 ? 13.752 -4.468 5.066 1.00 92.81 192 THR A CA 1
ATOM 1524 C C . THR A 1 192 ? 12.907 -3.296 5.567 1.00 92.81 192 THR A C 1
ATOM 1526 O O . THR A 1 192 ? 12.438 -3.326 6.703 1.00 92.81 192 THR A O 1
ATOM 1529 N N . CYS A 1 193 ? 12.602 -2.322 4.703 1.00 95.12 193 CYS A N 1
ATOM 1530 C CA . CYS A 1 193 ? 11.742 -1.189 5.052 1.00 95.12 193 CYS A CA 1
ATOM 1531 C C . CYS A 1 193 ? 10.318 -1.620 5.444 1.00 95.12 193 CYS A C 1
ATOM 1533 O O . CYS A 1 193 ? 9.749 -1.063 6.383 1.00 95.12 193 CYS A O 1
ATOM 1535 N N . LEU A 1 194 ? 9.738 -2.620 4.771 1.00 95.06 194 LEU A N 1
ATOM 1536 C CA . LEU A 1 194 ? 8.411 -3.154 5.093 1.00 95.06 194 LEU A CA 1
ATOM 1537 C C . LEU A 1 194 ? 8.370 -3.783 6.490 1.00 95.06 194 LEU A C 1
ATOM 1539 O O . LEU A 1 194 ? 7.455 -3.497 7.265 1.00 95.06 194 LEU A O 1
ATOM 1543 N N . LEU A 1 195 ? 9.368 -4.600 6.831 1.00 93.62 195 LEU A N 1
ATOM 1544 C CA . LEU A 1 195 ? 9.475 -5.231 8.148 1.00 93.62 195 LEU A CA 1
ATOM 1545 C C . LEU A 1 195 ? 9.727 -4.201 9.254 1.00 93.62 195 LEU A C 1
ATOM 1547 O O . LEU A 1 195 ? 9.084 -4.268 10.305 1.00 93.62 195 LEU A O 1
ATOM 1551 N N . GLU A 1 196 ? 10.601 -3.220 9.012 1.00 95.31 196 GLU A N 1
ATOM 1552 C CA . GLU A 1 196 ? 10.831 -2.091 9.923 1.00 95.31 196 GLU A CA 1
ATOM 1553 C C . GLU A 1 196 ? 9.530 -1.321 10.180 1.00 95.31 196 GLU A C 1
ATOM 1555 O O . GLU A 1 196 ? 9.164 -1.076 11.332 1.00 95.31 196 GLU A O 1
ATOM 1560 N N . ARG A 1 197 ? 8.783 -0.994 9.118 1.00 96.06 197 ARG A N 1
ATOM 1561 C CA . ARG A 1 197 ? 7.512 -0.267 9.210 1.00 96.06 197 ARG A CA 1
ATOM 1562 C C . ARG A 1 197 ? 6.445 -1.056 9.966 1.00 96.06 197 ARG A C 1
ATOM 1564 O O . ARG A 1 197 ? 5.712 -0.450 10.751 1.00 96.06 197 ARG A O 1
ATOM 1571 N N . CYS A 1 198 ? 6.351 -2.370 9.751 1.00 95.94 198 CYS A N 1
ATOM 1572 C CA . CYS A 1 198 ? 5.427 -3.238 10.487 1.00 95.94 198 CYS A CA 1
ATOM 1573 C C . CYS A 1 198 ? 5.806 -3.328 11.970 1.00 95.94 198 CYS A C 1
ATOM 1575 O O . CYS A 1 198 ? 4.947 -3.150 12.829 1.00 95.94 198 CYS A O 1
ATOM 1577 N N . SER A 1 199 ? 7.094 -3.505 12.274 1.00 95.50 199 SER A N 1
ATOM 1578 C CA . SER A 1 199 ? 7.600 -3.543 13.653 1.00 95.50 199 SER A CA 1
ATOM 1579 C C . SER A 1 199 ? 7.349 -2.218 14.381 1.00 95.50 199 SER A C 1
ATOM 1581 O O . SER A 1 199 ? 6.996 -2.192 15.558 1.00 95.50 199 SER A O 1
ATOM 1583 N N . ALA A 1 200 ? 7.508 -1.088 13.688 1.00 95.12 200 ALA A N 1
ATOM 1584 C CA . ALA A 1 200 ? 7.204 0.227 14.240 1.00 95.12 200 ALA A CA 1
ATOM 1585 C C . ALA A 1 200 ? 5.710 0.383 14.570 1.00 95.12 200 ALA A C 1
ATOM 1587 O O . ALA A 1 200 ? 5.377 0.936 15.616 1.00 95.12 200 ALA A O 1
ATOM 1588 N N . GLU A 1 201 ? 4.812 -0.116 13.714 1.00 94.62 201 GLU A N 1
ATOM 1589 C CA . GLU A 1 201 ? 3.368 -0.075 13.974 1.00 94.62 201 GLU A CA 1
ATOM 1590 C C . GLU A 1 201 ? 2.975 -0.970 15.150 1.00 94.62 201 GLU A C 1
ATOM 1592 O O . GLU A 1 201 ? 2.265 -0.531 16.050 1.00 94.62 201 GLU A O 1
ATOM 1597 N N . GLU A 1 202 ? 3.512 -2.189 15.206 1.00 94.19 202 GLU A N 1
ATOM 1598 C CA . GLU A 1 202 ? 3.314 -3.099 16.334 1.00 94.19 202 GLU A CA 1
ATOM 1599 C C . GLU A 1 202 ? 3.766 -2.457 17.653 1.00 94.19 202 GLU A C 1
ATOM 1601 O O . GLU A 1 202 ? 3.034 -2.475 18.643 1.00 94.19 202 GLU A O 1
ATOM 1606 N N . ASN A 1 203 ? 4.930 -1.803 17.661 1.00 95.19 203 ASN A N 1
ATOM 1607 C CA . ASN A 1 203 ? 5.423 -1.098 18.840 1.00 95.19 203 ASN A CA 1
ATOM 1608 C C . ASN A 1 203 ? 4.496 0.044 19.279 1.00 95.19 203 ASN A C 1
ATOM 1610 O O . ASN A 1 203 ? 4.322 0.239 20.483 1.00 95.19 203 ASN A O 1
ATOM 1614 N N . LYS A 1 204 ? 3.866 0.784 18.353 1.00 92.94 204 LYS A N 1
ATOM 1615 C CA . LYS A 1 204 ? 2.859 1.805 18.712 1.00 92.94 204 LYS A CA 1
ATOM 1616 C C . LYS A 1 204 ? 1.651 1.185 19.408 1.00 92.94 204 LYS A C 1
ATOM 1618 O O . LYS A 1 204 ? 1.142 1.769 20.361 1.00 92.94 204 LYS A O 1
ATOM 1623 N N . ILE A 1 205 ? 1.222 0.005 18.964 1.00 92.94 205 ILE A N 1
ATOM 1624 C CA . ILE A 1 205 ? 0.100 -0.728 19.559 1.00 92.94 205 ILE A CA 1
ATOM 1625 C C . ILE A 1 205 ? 0.479 -1.245 20.952 1.00 92.94 205 ILE A C 1
ATOM 1627 O O . ILE A 1 205 ? -0.227 -0.982 21.922 1.00 92.94 205 ILE A O 1
ATOM 1631 N N . ILE A 1 206 ? 1.626 -1.919 21.085 1.00 93.44 206 ILE A N 1
ATOM 1632 C CA . ILE A 1 206 ? 2.088 -2.494 22.362 1.00 93.44 206 ILE A CA 1
ATOM 1633 C C . ILE A 1 206 ? 2.355 -1.403 23.407 1.00 93.44 206 ILE A C 1
ATOM 1635 O O . ILE A 1 206 ? 2.044 -1.580 24.584 1.00 93.44 206 ILE A O 1
ATOM 1639 N N . SER A 1 207 ? 2.919 -0.266 22.991 1.00 93.75 207 SER A N 1
ATOM 1640 C CA . SER A 1 207 ? 3.179 0.873 23.882 1.00 93.75 207 SER A CA 1
ATOM 1641 C C . SER A 1 207 ? 1.926 1.683 24.237 1.00 93.75 207 SER A C 1
ATOM 1643 O O . SER A 1 207 ? 2.006 2.565 25.092 1.00 93.75 207 SER A O 1
ATOM 1645 N N . GLY A 1 208 ? 0.778 1.394 23.613 1.00 90.75 208 GLY A N 1
ATOM 1646 C CA . GLY A 1 208 ? -0.478 2.119 23.819 1.00 90.75 208 GLY A CA 1
ATOM 1647 C C . GLY A 1 208 ? -0.512 3.516 23.190 1.00 90.75 208 GLY A C 1
ATOM 1648 O O . GLY A 1 208 ? -1.368 4.320 23.554 1.00 90.75 208 GLY A O 1
ATOM 1649 N N . VAL A 1 209 ? 0.417 3.824 22.277 1.00 93.81 209 VAL A N 1
ATOM 1650 C CA . VAL A 1 209 ? 0.410 5.067 21.487 1.00 93.81 209 VAL A CA 1
ATOM 1651 C C . VAL A 1 209 ? -0.723 5.039 20.464 1.00 93.81 209 VAL A C 1
ATOM 1653 O O . VAL A 1 209 ? -1.427 6.034 20.304 1.00 93.81 209 VAL A O 1
ATOM 1656 N N . GLU A 1 210 ? -0.920 3.902 19.792 1.00 92.94 210 GLU A N 1
ATOM 1657 C CA . GLU A 1 210 ? -2.110 3.678 18.974 1.00 92.94 210 GLU A CA 1
ATOM 1658 C C . GLU A 1 210 ? -3.272 3.259 19.881 1.00 92.94 210 GLU A C 1
ATOM 1660 O O . GLU A 1 210 ? -3.169 2.314 20.663 1.00 92.94 210 GLU A O 1
ATOM 1665 N N . THR A 1 211 ? -4.378 3.990 19.783 1.00 89.56 211 THR A N 1
ATOM 1666 C CA . THR A 1 211 ? -5.572 3.809 20.622 1.00 89.56 211 THR A CA 1
ATOM 1667 C C . THR A 1 211 ? -6.821 3.501 19.799 1.00 89.56 211 THR A C 1
ATOM 1669 O O . THR A 1 211 ? -7.841 3.093 20.355 1.00 89.56 211 THR A O 1
ATOM 1672 N N . SER A 1 212 ? -6.750 3.650 18.473 1.00 94.25 212 SER A N 1
ATOM 1673 C CA . SER A 1 212 ? -7.829 3.326 17.548 1.00 94.25 212 SER A CA 1
ATOM 1674 C C . SER A 1 212 ? -7.957 1.813 17.373 1.00 94.25 212 SER A C 1
ATOM 1676 O O . SER A 1 212 ? -7.096 1.156 16.785 1.00 94.25 212 SER A O 1
ATOM 1678 N N . GLU A 1 213 ? -9.072 1.246 17.845 1.00 93.62 213 GLU A N 1
ATOM 1679 C CA . GLU A 1 213 ? -9.406 -0.171 17.634 1.00 93.62 213 GLU A CA 1
ATOM 1680 C C . GLU A 1 213 ? -9.495 -0.522 16.143 1.00 93.62 213 GLU A C 1
ATOM 1682 O O . GLU A 1 213 ? -9.097 -1.614 15.731 1.00 93.62 213 GLU A O 1
ATOM 1687 N N . GLU A 1 214 ? -9.961 0.419 15.321 1.00 92.56 214 GLU A N 1
ATOM 1688 C CA . GLU A 1 214 ? -10.042 0.247 13.874 1.00 92.56 214 GLU A CA 1
ATOM 1689 C C . GLU A 1 214 ? -8.655 0.106 13.242 1.00 92.56 214 GLU A C 1
ATOM 1691 O O . GLU A 1 214 ? -8.451 -0.822 12.459 1.00 92.56 214 GLU A O 1
ATOM 1696 N N . ASN A 1 215 ? -7.685 0.936 13.642 1.00 91.06 215 ASN A N 1
ATOM 1697 C CA . ASN A 1 215 ? -6.309 0.843 13.145 1.00 91.06 215 ASN A CA 1
ATOM 1698 C C . ASN A 1 215 ? -5.620 -0.427 13.642 1.00 91.06 215 ASN A C 1
ATOM 1700 O O . ASN A 1 215 ? -5.004 -1.133 12.847 1.00 91.06 215 ASN A O 1
ATOM 1704 N N . MET A 1 216 ? -5.773 -0.771 14.926 1.00 95.00 216 MET A N 1
ATOM 1705 C CA . MET A 1 216 ? -5.215 -2.007 15.489 1.00 95.00 216 MET A CA 1
ATOM 1706 C C . MET A 1 216 ? -5.731 -3.240 14.741 1.00 95.00 216 MET A C 1
ATOM 1708 O O . MET A 1 216 ? -4.956 -4.104 14.320 1.00 95.00 216 MET A O 1
ATOM 1712 N N . ARG A 1 217 ? -7.049 -3.309 14.519 1.00 96.19 217 ARG A N 1
ATOM 1713 C CA . ARG A 1 217 ? -7.668 -4.380 13.735 1.00 96.19 217 ARG A CA 1
ATOM 1714 C C . ARG A 1 217 ? -7.225 -4.331 12.275 1.00 96.19 217 ARG A C 1
ATOM 1716 O O . ARG A 1 217 ? -6.973 -5.379 11.685 1.00 96.19 217 ARG A O 1
ATOM 1723 N N . GLY A 1 218 ? -7.159 -3.143 11.682 1.00 96.19 218 GLY A N 1
ATOM 1724 C CA . GLY A 1 218 ? -6.738 -2.945 10.301 1.00 96.19 218 GLY A CA 1
ATOM 1725 C C . GLY A 1 218 ? -5.322 -3.453 10.060 1.00 96.19 218 GLY A C 1
ATOM 1726 O O . GLY A 1 218 ? -5.095 -4.196 9.107 1.00 96.19 218 GLY A O 1
ATOM 1727 N N . PHE A 1 219 ? -4.412 -3.149 10.983 1.00 97.31 219 PHE A N 1
ATOM 1728 C CA . PHE A 1 219 ? -3.038 -3.627 10.985 1.00 97.31 219 PHE A CA 1
ATOM 1729 C C . PHE A 1 219 ? -2.943 -5.142 11.151 1.00 97.31 219 PHE A C 1
ATOM 1731 O O . PHE A 1 219 ? -2.295 -5.795 10.337 1.00 97.31 219 PHE A O 1
ATOM 1738 N N . ALA A 1 220 ? -3.646 -5.726 12.125 1.00 96.88 220 ALA A N 1
ATOM 1739 C CA . ALA A 1 220 ? -3.652 -7.177 12.314 1.00 96.88 220 ALA A CA 1
ATOM 1740 C C . ALA A 1 220 ? -4.149 -7.925 11.063 1.00 96.88 220 ALA A C 1
ATOM 1742 O O . ALA A 1 220 ? -3.557 -8.919 10.642 1.00 96.88 220 ALA A O 1
ATOM 1743 N N . MET A 1 221 ? -5.214 -7.424 10.431 1.00 96.94 221 MET A N 1
ATOM 1744 C CA . MET A 1 221 ? -5.724 -7.998 9.186 1.00 96.94 221 MET A CA 1
ATOM 1745 C C . MET A 1 221 ? -4.734 -7.811 8.034 1.00 96.94 221 MET A C 1
ATOM 1747 O O . MET A 1 221 ? -4.588 -8.707 7.213 1.00 96.94 221 MET A O 1
ATOM 1751 N N . PHE A 1 222 ? -4.052 -6.667 7.953 1.00 97.00 222 PHE A N 1
ATOM 1752 C CA . PHE A 1 222 ? -3.052 -6.433 6.914 1.00 97.00 222 PHE A CA 1
ATOM 1753 C C . PHE A 1 222 ? -1.845 -7.367 7.065 1.00 97.00 222 PHE A C 1
ATOM 1755 O O . PHE A 1 222 ? -1.403 -7.936 6.072 1.00 97.00 222 PHE A O 1
ATOM 1762 N N . LEU A 1 223 ? -1.366 -7.601 8.290 1.00 95.88 223 LEU A N 1
ATOM 1763 C CA . LEU A 1 223 ? -0.314 -8.586 8.556 1.00 95.88 223 LEU A CA 1
ATOM 1764 C C . LEU A 1 223 ? -0.712 -9.994 8.102 1.00 95.88 223 LEU A C 1
ATOM 1766 O O . LEU A 1 223 ? 0.108 -10.695 7.515 1.00 95.88 223 LEU A O 1
ATOM 1770 N N . ALA A 1 224 ? -1.965 -10.395 8.334 1.00 95.19 224 ALA A N 1
ATOM 1771 C CA . ALA A 1 224 ? -2.467 -11.683 7.865 1.00 95.19 224 ALA A CA 1
ATOM 1772 C C . ALA A 1 224 ? -2.438 -11.783 6.328 1.00 95.19 224 ALA A C 1
ATOM 1774 O O . ALA A 1 224 ? -1.959 -12.778 5.788 1.00 95.19 224 ALA A O 1
ATOM 1775 N N . GLU A 1 225 ? -2.881 -10.739 5.622 1.00 94.56 225 GLU A N 1
ATOM 1776 C CA . GLU A 1 225 ? -2.819 -10.685 4.153 1.00 94.56 225 GLU A CA 1
ATOM 1777 C C . GLU A 1 225 ? -1.369 -10.749 3.649 1.00 94.56 225 GLU A C 1
ATOM 1779 O O . GLU A 1 225 ? -1.054 -11.539 2.761 1.00 94.56 225 GLU A O 1
ATOM 1784 N N . ILE A 1 226 ? -0.459 -9.977 4.251 1.00 93.00 226 ILE A N 1
ATOM 1785 C CA . ILE A 1 226 ? 0.971 -9.982 3.914 1.00 93.00 226 ILE A CA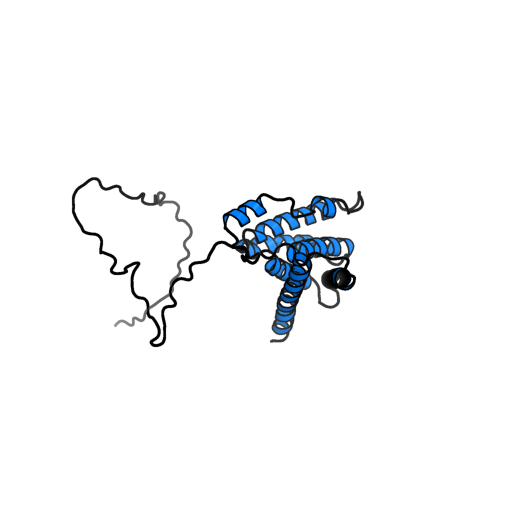 1
ATOM 1786 C C . ILE A 1 226 ? 1.584 -11.370 4.097 1.00 93.00 226 ILE A C 1
ATOM 1788 O O . ILE A 1 226 ? 2.299 -11.834 3.211 1.00 93.00 226 ILE A O 1
ATOM 1792 N N . TYR A 1 227 ? 1.277 -12.041 5.209 1.00 89.56 227 TYR A N 1
ATOM 1793 C CA . TYR A 1 227 ? 1.755 -13.391 5.489 1.00 89.56 227 TYR A CA 1
ATOM 1794 C C . TYR A 1 227 ? 1.333 -14.366 4.382 1.00 89.56 227 TYR A C 1
ATOM 1796 O O . TYR A 1 227 ? 2.188 -15.036 3.809 1.00 89.56 227 TYR A O 1
ATOM 1804 N N . THR A 1 228 ? 0.053 -14.362 3.992 1.00 87.88 228 THR A N 1
ATOM 1805 C CA . THR A 1 228 ? -0.436 -15.232 2.905 1.00 87.88 228 THR A CA 1
ATOM 1806 C C . THR A 1 228 ? 0.207 -14.908 1.555 1.00 87.88 228 THR A C 1
ATOM 1808 O O . THR A 1 228 ? 0.681 -15.797 0.854 1.00 87.88 228 THR A O 1
ATOM 1811 N N . GLN A 1 229 ? 0.308 -13.623 1.211 1.00 84.19 229 GLN A N 1
ATOM 1812 C CA . GLN A 1 229 ? 0.791 -13.184 -0.096 1.00 84.19 229 GLN A CA 1
ATOM 1813 C C . GLN A 1 229 ? 2.304 -13.360 -0.272 1.00 84.19 229 GLN A C 1
ATOM 1815 O O . GLN A 1 229 ? 2.774 -13.536 -1.398 1.00 84.19 229 GLN A O 1
ATOM 1820 N N . LEU A 1 230 ? 3.082 -13.287 0.813 1.00 75.56 230 LEU A N 1
ATOM 1821 C CA . LEU A 1 230 ? 4.519 -13.557 0.783 1.00 75.56 230 LEU A CA 1
ATOM 1822 C C . LEU A 1 230 ? 4.810 -15.063 0.847 1.00 75.56 230 LEU A C 1
ATOM 1824 O O . LEU A 1 230 ? 5.674 -15.516 0.101 1.00 75.56 230 LEU A O 1
ATOM 1828 N N . GLU A 1 231 ? 4.100 -15.845 1.673 1.00 64.44 231 GLU A N 1
ATOM 1829 C CA . GLU A 1 231 ? 4.318 -17.297 1.838 1.00 64.44 231 GLU A CA 1
ATOM 1830 C C . GLU A 1 231 ? 3.978 -18.103 0.572 1.00 64.44 231 GLU A C 1
ATOM 1832 O O . GLU A 1 231 ? 4.741 -18.996 0.184 1.00 64.44 231 GLU A O 1
ATOM 1837 N N . ASP A 1 232 ? 2.907 -17.738 -0.140 1.00 56.62 232 ASP A N 1
ATOM 1838 C CA . ASP A 1 232 ? 2.493 -18.409 -1.380 1.00 56.62 232 ASP A CA 1
ATOM 1839 C C . ASP A 1 232 ? 3.576 -18.365 -2.478 1.00 56.62 232 ASP A C 1
ATOM 1841 O O . ASP A 1 232 ? 3.634 -19.249 -3.335 1.00 56.62 232 ASP A O 1
ATOM 1845 N N . ARG A 1 233 ? 4.501 -17.393 -2.445 1.00 56.44 233 ARG A N 1
ATOM 1846 C CA . ARG A 1 233 ? 5.630 -17.355 -3.391 1.00 56.44 233 ARG A CA 1
ATOM 1847 C C . ARG A 1 233 ? 6.778 -18.287 -3.023 1.00 56.44 233 ARG A C 1
ATOM 1849 O O . ARG A 1 233 ? 7.347 -18.908 -3.919 1.00 56.44 233 ARG A O 1
ATOM 1856 N N . TRP A 1 234 ? 7.072 -18.464 -1.736 1.00 50.44 234 TRP A N 1
ATOM 1857 C CA . TRP A 1 234 ? 8.133 -19.377 -1.293 1.00 50.44 234 TRP A CA 1
ATOM 1858 C C . TRP A 1 234 ? 7.818 -20.842 -1.616 1.00 50.44 234 TRP A C 1
ATOM 1860 O O . TRP A 1 234 ? 8.729 -21.635 -1.852 1.00 50.44 234 TRP A O 1
ATOM 1870 N N . THR A 1 235 ? 6.538 -21.220 -1.655 1.00 49.91 235 THR A N 1
ATOM 1871 C CA . THR A 1 235 ? 6.127 -22.579 -2.046 1.00 49.91 235 THR A CA 1
ATOM 1872 C C . THR A 1 235 ? 6.107 -22.774 -3.567 1.00 49.91 235 THR A C 1
ATOM 1874 O O . THR A 1 235 ? 6.437 -23.861 -4.047 1.00 49.91 235 THR A O 1
ATOM 1877 N N . ALA A 1 236 ? 5.799 -21.727 -4.339 1.00 50.25 236 ALA A N 1
ATOM 1878 C CA . ALA A 1 236 ? 5.790 -21.771 -5.802 1.00 50.25 236 ALA A CA 1
ATOM 1879 C C . ALA A 1 236 ? 7.199 -21.877 -6.419 1.00 50.25 236 ALA A C 1
ATOM 1881 O O . ALA A 1 236 ? 7.381 -22.609 -7.392 1.00 50.25 236 ALA A O 1
ATOM 1882 N N . GLU A 1 237 ? 8.202 -21.204 -5.845 1.00 47.62 237 GLU A N 1
ATOM 1883 C CA . GLU A 1 237 ? 9.592 -21.244 -6.336 1.00 47.62 237 GLU A CA 1
ATOM 1884 C C . GLU A 1 237 ? 10.326 -22.557 -6.007 1.00 47.62 237 GLU A C 1
ATOM 1886 O O . GLU A 1 237 ? 11.281 -22.911 -6.690 1.00 47.62 237 GLU A O 1
ATOM 1891 N N . ASN A 1 238 ? 9.844 -23.327 -5.026 1.00 45.47 238 ASN A N 1
ATOM 1892 C CA . ASN A 1 238 ? 10.433 -24.608 -4.607 1.00 45.47 238 ASN A CA 1
ATOM 1893 C C . ASN A 1 238 ? 9.701 -25.849 -5.162 1.00 45.47 238 ASN A C 1
ATOM 1895 O O . ASN A 1 238 ? 9.944 -26.965 -4.704 1.00 45.47 238 ASN A O 1
ATOM 1899 N N . SER A 1 239 ? 8.789 -25.668 -6.125 1.00 39.62 239 SER A N 1
ATOM 1900 C CA . SER A 1 239 ? 7.950 -26.743 -6.686 1.00 39.62 239 SER A CA 1
ATOM 1901 C C . SER A 1 239 ? 8.361 -27.228 -8.090 1.00 39.62 239 SER A C 1
ATOM 1903 O O . SER A 1 239 ? 7.540 -27.843 -8.773 1.00 39.62 239 SER A O 1
ATOM 1905 N N . TRP A 1 240 ? 9.611 -27.011 -8.523 1.00 38.62 240 TRP A N 1
ATOM 1906 C CA . TRP A 1 240 ? 10.159 -27.580 -9.768 1.00 38.62 240 TRP A CA 1
ATOM 1907 C C . TRP A 1 240 ? 11.543 -28.197 -9.577 1.00 38.62 240 TRP A C 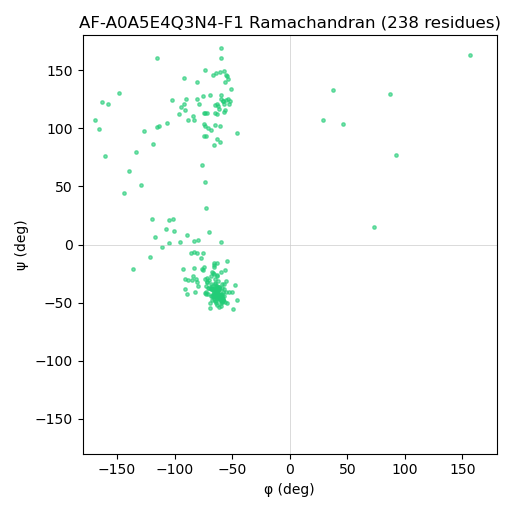1
ATOM 1909 O O . TRP A 1 240 ? 12.441 -27.489 -9.074 1.00 38.62 240 TRP A O 1
#

Organism: NCBI:txid189913

Mean predicted aligned error: 19.05 Å